Protein AF-A0A1B6G2C0-F1 (afdb_monomer_lite)

Organism: NCBI:txid1464854

Structure (mmCIF, N/CA/C/O backbone):
data_AF-A0A1B6G2C0-F1
#
_entry.id   AF-A0A1B6G2C0-F1
#
loop_
_atom_site.group_PDB
_atom_site.id
_atom_site.type_symbol
_atom_site.label_atom_id
_atom_site.label_alt_id
_atom_site.label_comp_id
_atom_site.label_asym_id
_atom_site.label_entity_id
_atom_site.label_seq_id
_atom_site.pdbx_PDB_ins_code
_atom_site.Cartn_x
_atom_site.Cartn_y
_atom_site.Cartn_z
_atom_site.occupancy
_atom_site.B_iso_or_equiv
_atom_site.auth_seq_id
_atom_site.auth_comp_id
_atom_site.auth_asym_id
_atom_site.auth_atom_id
_atom_site.pdbx_PDB_model_num
ATOM 1 N N . ASN A 1 1 ? 9.696 20.194 1.210 1.00 43.97 1 ASN A N 1
ATOM 2 C CA . ASN A 1 1 ? 10.063 19.657 -0.119 1.00 43.97 1 ASN A CA 1
ATOM 3 C C . ASN A 1 1 ? 10.570 18.236 0.060 1.00 43.97 1 ASN A C 1
ATOM 5 O O . ASN A 1 1 ? 11.477 18.061 0.858 1.00 43.97 1 ASN A O 1
ATOM 9 N N . GLY A 1 2 ? 9.948 17.254 -0.604 1.00 51.97 2 GLY A N 1
ATOM 10 C CA . GLY A 1 2 ? 10.302 15.831 -0.490 1.00 51.97 2 GLY A CA 1
ATOM 11 C C . GLY A 1 2 ? 11.583 15.469 -1.254 1.00 51.97 2 GLY A C 1
ATOM 12 O O . GLY A 1 2 ? 11.934 16.128 -2.231 1.00 51.97 2 GLY A O 1
ATOM 13 N N . VAL A 1 3 ? 12.278 14.424 -0.794 1.00 55.28 3 VAL A N 1
ATOM 14 C CA . VAL A 1 3 ? 13.696 14.138 -1.115 1.00 55.28 3 VAL A CA 1
ATOM 15 C C . VAL A 1 3 ? 13.906 13.406 -2.456 1.00 55.28 3 VAL A C 1
ATOM 17 O O . VAL A 1 3 ? 15.000 13.434 -3.008 1.00 55.28 3 VAL A O 1
ATOM 20 N N . ALA A 1 4 ? 12.862 12.827 -3.059 1.00 59.84 4 ALA A N 1
ATOM 21 C CA . ALA A 1 4 ? 12.960 12.220 -4.391 1.00 59.84 4 ALA A CA 1
ATOM 22 C C . ALA A 1 4 ? 11.691 12.425 -5.210 1.00 59.84 4 ALA A C 1
ATOM 24 O O . ALA A 1 4 ? 10.680 11.752 -4.992 1.00 59.84 4 ALA A O 1
ATOM 25 N N . SER A 1 5 ? 11.767 13.341 -6.175 1.00 65.19 5 SER A N 1
ATOM 26 C CA . SER A 1 5 ? 10.724 13.548 -7.176 1.00 65.19 5 SER A CA 1
ATOM 27 C C . SER A 1 5 ? 11.267 13.306 -8.585 1.00 65.19 5 SER A C 1
ATOM 29 O O . SER A 1 5 ? 12.390 13.695 -8.896 1.00 65.19 5 SER A O 1
ATOM 31 N N . GLY A 1 6 ? 10.485 12.633 -9.435 1.00 70.81 6 GLY A N 1
ATOM 32 C CA . GLY A 1 6 ? 10.746 12.567 -10.881 1.00 70.81 6 GLY A CA 1
ATOM 33 C C . GLY A 1 6 ? 11.874 11.635 -11.348 1.00 70.81 6 GLY A C 1
ATOM 34 O O . GLY A 1 6 ? 12.367 11.801 -12.463 1.00 70.81 6 GLY A O 1
ATOM 35 N N . ILE A 1 7 ? 12.280 10.644 -10.549 1.00 81.31 7 ILE A N 1
ATOM 36 C CA . ILE A 1 7 ? 13.307 9.667 -10.952 1.00 81.31 7 ILE A CA 1
ATOM 37 C C . ILE A 1 7 ? 12.797 8.822 -12.127 1.00 81.31 7 ILE A C 1
ATOM 39 O O . ILE A 1 7 ? 11.744 8.193 -12.025 1.00 81.31 7 ILE A O 1
ATOM 43 N N . LYS A 1 8 ? 13.570 8.750 -13.218 1.00 87.56 8 LYS A N 1
ATOM 44 C CA . LYS A 1 8 ? 13.331 7.829 -14.336 1.00 87.56 8 LYS A CA 1
ATOM 45 C C . LYS A 1 8 ? 14.586 7.016 -14.637 1.00 87.56 8 LYS A C 1
ATOM 47 O O . LYS A 1 8 ? 15.589 7.596 -15.034 1.00 87.56 8 LYS A O 1
ATOM 52 N N . LEU A 1 9 ? 14.517 5.692 -14.507 1.00 85.25 9 LEU A N 1
ATOM 53 C CA . LEU A 1 9 ? 15.620 4.788 -14.861 1.00 85.25 9 LEU A CA 1
ATOM 54 C C . LEU A 1 9 ? 15.125 3.662 -15.772 1.00 85.25 9 LEU A C 1
ATOM 56 O O . LEU A 1 9 ? 13.975 3.226 -15.670 1.00 85.25 9 LEU A O 1
ATOM 60 N N . VAL A 1 10 ? 16.004 3.208 -16.664 1.00 88.38 10 VAL A N 1
ATOM 61 C CA . VAL A 1 10 ? 15.758 2.089 -17.577 1.00 88.38 10 VAL A CA 1
ATOM 62 C C . VAL A 1 10 ? 16.962 1.159 -17.538 1.00 88.38 10 VAL A C 1
ATOM 64 O O . VAL A 1 10 ? 18.088 1.631 -17.675 1.00 88.38 10 VAL A O 1
ATOM 67 N N . GLY A 1 11 ? 16.720 -0.133 -17.352 1.00 87.44 11 GLY A N 1
ATOM 68 C CA . GLY A 1 11 ? 17.753 -1.163 -17.327 1.00 87.44 11 GLY A CA 1
ATOM 69 C C . GLY A 1 11 ? 17.428 -2.289 -16.353 1.00 87.44 11 GLY A C 1
ATOM 70 O O . GLY A 1 11 ? 16.598 -2.139 -15.454 1.00 87.44 11 GLY A O 1
ATOM 71 N N . ASP A 1 12 ? 18.115 -3.410 -16.533 1.00 91.25 12 ASP A N 1
ATOM 72 C CA . ASP A 1 12 ? 17.886 -4.623 -15.756 1.00 91.25 12 ASP A CA 1
ATOM 73 C C . ASP A 1 12 ? 18.770 -4.667 -14.504 1.00 91.25 12 ASP A C 1
ATOM 75 O O . ASP A 1 12 ? 19.851 -4.079 -14.445 1.00 91.25 12 ASP A O 1
ATOM 79 N N . GLY A 1 13 ? 18.300 -5.361 -13.469 1.00 88.44 13 GLY A N 1
ATOM 80 C CA . GLY A 1 13 ? 19.029 -5.565 -12.217 1.00 88.44 13 GLY A CA 1
ATOM 81 C C . GLY A 1 13 ? 19.246 -4.294 -11.389 1.00 88.44 13 GLY A C 1
ATOM 82 O O . GLY A 1 13 ? 20.035 -4.306 -10.440 1.00 88.44 13 GLY A O 1
ATOM 83 N N . ILE A 1 14 ? 18.559 -3.199 -11.726 1.00 88.25 14 ILE A N 1
ATOM 84 C CA . ILE A 1 14 ? 18.683 -1.913 -11.038 1.00 88.25 14 ILE A CA 1
ATOM 85 C C . ILE A 1 14 ? 18.257 -2.056 -9.570 1.00 88.25 14 ILE A C 1
ATOM 87 O O . ILE A 1 14 ? 17.229 -2.654 -9.245 1.00 88.25 14 ILE A O 1
ATOM 91 N N . LYS A 1 15 ? 19.043 -1.471 -8.663 1.00 90.19 15 LYS A N 1
ATOM 92 C CA . LYS A 1 15 ? 18.723 -1.380 -7.235 1.00 90.19 15 LYS A CA 1
ATOM 93 C C . LYS A 1 15 ? 18.783 0.073 -6.797 1.00 90.19 15 LYS A C 1
ATOM 95 O O . LYS A 1 15 ? 19.804 0.723 -6.989 1.00 90.19 15 LYS A O 1
ATOM 100 N N . VAL A 1 16 ? 17.702 0.562 -6.202 1.00 85.12 16 VAL A N 1
ATOM 101 C CA . VAL A 1 16 ? 17.595 1.937 -5.704 1.00 85.12 16 VAL A CA 1
ATOM 102 C C . VAL A 1 16 ? 17.057 1.908 -4.279 1.00 85.12 16 VAL A C 1
ATOM 104 O O . VAL A 1 16 ? 16.088 1.204 -3.998 1.00 85.12 16 VAL A O 1
ATOM 107 N N . GLY A 1 17 ? 17.694 2.666 -3.393 1.00 86.69 17 GLY A N 1
ATOM 108 C CA . GLY A 1 17 ? 17.192 3.004 -2.064 1.00 86.69 17 GLY A CA 1
ATOM 109 C C . GLY A 1 17 ? 17.034 4.516 -1.977 1.00 86.69 17 GLY A C 1
ATOM 110 O O . GLY A 1 17 ? 17.882 5.237 -2.509 1.00 86.69 17 GLY A O 1
ATOM 111 N N . VAL A 1 18 ? 15.950 4.995 -1.375 1.00 83.44 18 VAL A N 1
ATOM 112 C CA . VAL A 1 18 ? 15.751 6.423 -1.130 1.00 83.44 18 VAL A CA 1
ATOM 113 C C . VAL A 1 18 ? 15.199 6.624 0.266 1.00 83.44 18 VAL A C 1
ATOM 115 O O . VAL A 1 18 ? 14.084 6.189 0.553 1.00 83.44 18 VAL A O 1
ATOM 118 N N . ASP A 1 19 ? 15.941 7.395 1.052 1.00 84.62 19 ASP A N 1
ATOM 119 C CA . ASP A 1 19 ? 15.589 7.703 2.430 1.00 84.62 19 ASP A CA 1
ATOM 120 C C . ASP A 1 19 ? 15.410 9.215 2.610 1.00 84.62 19 ASP A C 1
ATOM 122 O O . ASP A 1 19 ? 15.936 10.024 1.834 1.00 84.62 19 ASP A O 1
ATOM 126 N N . GLY A 1 20 ? 14.631 9.631 3.608 1.00 78.94 20 GLY A N 1
ATOM 127 C CA . GLY A 1 20 ? 14.304 11.046 3.759 1.00 78.94 20 GLY A CA 1
ATOM 128 C C . GLY A 1 20 ? 13.320 11.386 4.872 1.00 78.94 20 GLY A C 1
ATOM 129 O O . GLY A 1 20 ? 12.442 10.618 5.254 1.00 78.94 20 GLY A O 1
ATOM 130 N N . ALA A 1 21 ? 13.444 12.608 5.375 1.00 82.81 21 ALA A N 1
ATOM 131 C CA . ALA A 1 21 ? 12.569 13.138 6.407 1.00 82.81 21 ALA A CA 1
ATOM 132 C C . ALA A 1 21 ? 12.080 14.534 6.020 1.00 82.81 21 ALA A C 1
ATOM 134 O O . ALA A 1 21 ? 12.834 15.335 5.466 1.00 82.81 21 ALA A O 1
ATOM 135 N N . THR A 1 22 ? 10.814 14.833 6.300 1.00 82.44 22 THR A N 1
ATOM 136 C CA . THR A 1 22 ? 10.227 16.160 6.081 1.00 82.44 22 THR A CA 1
ATOM 137 C C . THR A 1 22 ? 9.519 16.622 7.344 1.00 82.44 22 THR A C 1
ATOM 139 O O . THR A 1 22 ? 8.542 16.007 7.751 1.00 82.44 22 THR A O 1
ATOM 142 N N . ASN A 1 23 ? 9.971 17.739 7.917 1.00 83.81 23 ASN A N 1
ATOM 143 C CA . ASN A 1 23 ? 9.383 18.338 9.116 1.00 83.81 23 ASN A CA 1
ATOM 144 C C . ASN A 1 23 ? 8.944 19.773 8.812 1.00 83.81 23 ASN A C 1
ATOM 146 O O . ASN A 1 23 ? 9.770 20.596 8.413 1.00 83.81 23 ASN A O 1
ATOM 150 N N . LEU A 1 24 ? 7.659 20.077 8.992 1.00 79.69 24 LEU A N 1
ATOM 151 C CA . LEU A 1 24 ? 7.102 21.420 8.814 1.00 79.69 24 LEU A CA 1
ATOM 152 C C . LEU A 1 24 ? 6.352 21.877 10.071 1.00 79.69 24 LEU A C 1
ATOM 154 O O . LEU A 1 24 ? 5.721 21.087 10.764 1.00 79.69 24 LEU A O 1
ATOM 158 N N . GLY A 1 25 ? 6.368 23.183 10.340 1.00 79.25 25 GLY A N 1
ATOM 159 C CA . GLY A 1 25 ? 5.508 23.768 11.372 1.00 79.25 25 GLY A CA 1
ATOM 160 C C . GLY A 1 25 ? 4.038 23.766 10.948 1.00 79.25 25 GLY A C 1
ATOM 161 O O . GLY A 1 25 ? 3.174 23.321 11.691 1.00 79.25 25 GLY A O 1
ATOM 162 N N . SER A 1 26 ? 3.745 24.212 9.727 1.00 83.62 26 SER A N 1
ATOM 163 C CA . SER A 1 26 ? 2.395 24.187 9.161 1.00 83.62 26 SER A CA 1
ATOM 164 C C . SER A 1 26 ? 2.427 24.076 7.637 1.00 83.62 26 SER A C 1
ATOM 166 O O . SER A 1 26 ? 3.451 24.366 7.012 1.00 83.62 26 SER A O 1
ATOM 168 N N . GLY A 1 27 ? 1.310 23.667 7.038 1.00 85.88 27 GLY A N 1
ATOM 169 C CA . GLY A 1 27 ? 1.130 23.615 5.587 1.00 85.88 27 GLY A CA 1
ATOM 170 C C . GLY A 1 27 ? 1.119 22.191 5.040 1.00 85.88 27 GLY A C 1
ATOM 171 O O . GLY A 1 27 ? 0.525 21.299 5.640 1.00 85.88 27 GLY A O 1
ATOM 172 N N . VAL A 1 28 ? 1.721 21.990 3.865 1.00 84.50 28 VAL A N 1
ATOM 173 C CA . VAL A 1 28 ? 1.742 20.688 3.184 1.00 84.50 28 VAL A CA 1
ATOM 174 C C . VAL A 1 28 ? 3.140 20.086 3.256 1.00 84.50 28 VAL A C 1
ATOM 176 O O . VAL A 1 28 ? 4.069 20.571 2.605 1.00 84.50 28 VAL A O 1
ATOM 179 N N . ALA A 1 29 ? 3.284 19.007 4.017 1.00 81.25 29 ALA A N 1
ATOM 180 C CA . ALA A 1 29 ? 4.487 18.194 4.044 1.00 81.25 29 ALA A CA 1
ATOM 181 C C . ALA A 1 29 ? 4.300 16.960 3.164 1.00 81.25 29 ALA A C 1
ATOM 183 O O . ALA A 1 29 ? 3.349 16.201 3.325 1.00 81.25 29 ALA A O 1
ATOM 184 N N . ASN A 1 30 ? 5.218 16.769 2.222 1.00 78.31 30 ASN A N 1
ATOM 185 C CA . ASN A 1 30 ? 5.244 15.602 1.351 1.00 78.31 30 ASN A CA 1
ATOM 186 C C . ASN A 1 30 ? 6.503 14.801 1.649 1.00 78.31 30 ASN A C 1
ATOM 188 O O . ASN A 1 30 ? 7.601 15.357 1.578 1.00 78.31 30 ASN A O 1
ATOM 192 N N . GLY A 1 31 ? 6.321 13.517 1.931 1.00 72.88 31 GLY A N 1
ATOM 193 C CA . GLY A 1 31 ? 7.376 12.538 2.080 1.00 72.88 31 GLY A CA 1
ATOM 194 C C . GLY A 1 31 ? 8.032 12.187 0.745 1.00 72.88 31 GLY A C 1
ATOM 195 O O . GLY A 1 31 ? 8.114 12.985 -0.194 1.00 72.88 31 GLY A O 1
ATOM 196 N N . ILE A 1 32 ? 8.567 10.977 0.669 1.00 74.94 32 ILE A N 1
ATOM 197 C CA . ILE A 1 32 ? 9.477 10.566 -0.402 1.00 74.94 32 ILE A CA 1
ATOM 198 C C . ILE A 1 32 ? 8.730 9.861 -1.525 1.00 74.94 32 ILE A C 1
ATOM 200 O O . ILE A 1 32 ? 7.681 9.251 -1.328 1.00 74.94 32 ILE A O 1
ATOM 204 N N . GLY A 1 33 ? 9.340 9.869 -2.708 1.00 67.31 33 GLY A N 1
ATOM 205 C CA . GLY A 1 33 ? 9.055 8.872 -3.731 1.00 67.31 33 GLY A CA 1
ATOM 206 C C . GLY A 1 33 ? 7.962 9.286 -4.695 1.00 67.31 33 GLY A C 1
ATOM 207 O O . GLY A 1 33 ? 7.318 8.422 -5.281 1.00 67.31 33 GLY A O 1
ATOM 208 N N . SER A 1 34 ? 7.772 10.596 -4.871 1.00 72.31 34 SER A N 1
ATOM 209 C CA . SER A 1 34 ? 6.796 11.131 -5.812 1.00 72.31 34 SER A CA 1
ATOM 210 C C . SER A 1 34 ? 7.250 10.931 -7.261 1.00 72.31 34 SER A C 1
ATOM 212 O O . SER A 1 34 ? 8.303 11.418 -7.680 1.00 72.31 34 SER A O 1
ATOM 214 N N . GLY A 1 35 ? 6.452 10.230 -8.065 1.00 73.94 35 GLY A N 1
ATOM 215 C CA . GLY A 1 35 ? 6.650 10.174 -9.518 1.00 73.94 35 GLY A CA 1
ATOM 216 C C . GLY A 1 35 ? 7.861 9.360 -9.989 1.00 73.94 35 GLY A C 1
ATOM 217 O O . GLY A 1 35 ? 8.409 9.651 -11.055 1.00 73.94 35 GLY A O 1
ATOM 218 N N . ILE A 1 36 ? 8.280 8.348 -9.226 1.00 84.44 36 ILE A N 1
ATOM 219 C CA . ILE A 1 36 ? 9.351 7.421 -9.620 1.00 84.44 36 ILE A CA 1
ATOM 220 C C . ILE A 1 36 ? 8.865 6.500 -10.751 1.00 84.44 36 ILE A C 1
ATOM 222 O O . ILE A 1 36 ? 7.808 5.878 -10.648 1.00 84.44 36 ILE A O 1
ATOM 226 N N . LYS A 1 37 ? 9.647 6.374 -11.829 1.00 88.88 37 LYS A N 1
ATOM 227 C CA . LYS A 1 37 ? 9.372 5.501 -12.979 1.00 88.88 37 LYS A CA 1
ATOM 228 C C . LYS A 1 37 ? 10.581 4.636 -13.309 1.00 88.88 37 LYS A C 1
ATOM 230 O O . LYS A 1 37 ? 11.609 5.150 -13.733 1.00 88.88 37 LYS A O 1
ATOM 235 N N . LEU A 1 38 ? 10.443 3.326 -13.186 1.00 87.38 38 LEU A N 1
ATOM 236 C CA . LEU A 1 38 ? 11.532 2.386 -13.439 1.00 87.38 38 LEU A CA 1
ATOM 237 C C . LEU A 1 38 ? 11.069 1.313 -14.430 1.00 87.38 38 LEU A C 1
ATOM 239 O O . LEU A 1 38 ? 9.941 0.825 -14.328 1.00 87.38 38 LEU A O 1
ATOM 243 N N . MET A 1 39 ? 11.906 0.989 -15.416 1.00 91.31 39 MET A N 1
ATOM 244 C CA . MET A 1 39 ? 11.593 0.004 -16.458 1.00 91.31 39 MET A CA 1
ATOM 245 C C . MET A 1 39 ? 12.765 -0.959 -16.660 1.00 91.31 39 MET A C 1
ATOM 247 O O . MET A 1 39 ? 13.878 -0.499 -16.898 1.00 91.31 39 MET A O 1
ATOM 251 N N . GLY A 1 40 ? 12.507 -2.261 -16.592 1.00 90.25 40 GLY A N 1
ATOM 252 C CA . GLY A 1 40 ? 13.514 -3.316 -16.721 1.00 90.25 40 GLY A CA 1
ATOM 253 C C . GLY A 1 40 ? 13.255 -4.473 -15.760 1.00 90.25 40 GLY A C 1
ATOM 254 O O . GLY A 1 40 ? 12.442 -4.364 -14.836 1.00 90.25 40 GLY A O 1
ATOM 255 N N . ASP A 1 41 ? 13.948 -5.579 -15.985 1.00 93.31 41 ASP A N 1
ATOM 256 C CA . ASP A 1 41 ? 13.771 -6.816 -15.233 1.00 93.31 41 ASP A CA 1
ATOM 257 C C . ASP A 1 41 ? 14.653 -6.852 -13.977 1.00 93.31 41 ASP A C 1
ATOM 259 O O . ASP A 1 41 ? 15.693 -6.203 -13.885 1.00 93.31 41 ASP A O 1
ATOM 263 N N . GLY A 1 42 ? 14.242 -7.608 -12.958 1.00 90.25 42 GLY A N 1
ATOM 264 C CA . GLY A 1 42 ? 15.004 -7.792 -11.718 1.00 90.25 42 GLY A CA 1
ATOM 265 C C . GLY A 1 42 ? 15.178 -6.517 -10.884 1.00 90.25 42 GLY A C 1
ATOM 266 O O . GLY A 1 42 ? 16.105 -6.422 -10.076 1.00 90.25 42 GLY A O 1
ATOM 267 N N . LEU A 1 43 ? 14.312 -5.525 -11.085 1.00 91.38 43 LEU A N 1
ATOM 268 C CA . LEU A 1 43 ? 14.380 -4.240 -10.405 1.00 91.38 43 LEU A CA 1
ATOM 269 C C . LEU A 1 43 ? 14.038 -4.353 -8.910 1.00 91.38 43 LEU A C 1
ATOM 271 O O . LEU A 1 43 ? 13.018 -4.934 -8.531 1.00 91.38 43 LEU A O 1
ATOM 275 N N . LYS A 1 44 ? 14.827 -3.686 -8.060 1.00 91.50 44 LYS A N 1
ATOM 276 C CA . LYS A 1 44 ? 14.553 -3.530 -6.626 1.00 91.50 44 LYS A CA 1
ATOM 277 C C . LYS A 1 44 ? 14.531 -2.055 -6.219 1.00 91.50 44 LYS A C 1
ATOM 279 O O . LYS A 1 44 ? 15.534 -1.363 -6.363 1.00 91.50 44 LYS A O 1
ATOM 284 N N . LEU A 1 45 ? 13.422 -1.602 -5.645 1.00 88.62 45 LEU A N 1
ATOM 285 C CA . LEU A 1 45 ? 13.275 -0.262 -5.076 1.00 88.62 45 LEU A CA 1
ATOM 286 C C . LEU A 1 45 ? 12.916 -0.363 -3.586 1.00 88.62 45 LEU A C 1
ATOM 288 O O . LEU A 1 45 ? 12.025 -1.125 -3.213 1.00 88.62 45 LEU A O 1
ATOM 292 N N . GLY A 1 46 ? 13.630 0.378 -2.746 1.00 89.31 46 GLY A N 1
ATOM 293 C CA . GLY A 1 46 ? 13.300 0.608 -1.340 1.00 89.31 46 GLY A CA 1
ATOM 294 C C . GLY A 1 46 ? 13.091 2.097 -1.103 1.00 89.31 46 GLY A C 1
ATOM 295 O O . GLY A 1 46 ? 13.882 2.898 -1.601 1.00 89.31 46 GLY A O 1
ATOM 296 N N . LEU A 1 47 ? 12.027 2.460 -0.397 1.00 87.75 47 LEU A N 1
ATOM 297 C CA . LEU A 1 47 ? 11.751 3.832 0.014 1.00 87.75 47 LEU A CA 1
ATOM 298 C C . LEU A 1 47 ? 11.464 3.841 1.511 1.00 87.75 47 LEU A C 1
ATOM 300 O O . LEU A 1 47 ? 10.544 3.144 1.924 1.00 87.75 47 LEU A O 1
ATOM 304 N N . ASP A 1 48 ? 12.193 4.637 2.281 1.00 87.81 48 ASP A N 1
ATOM 305 C CA . ASP A 1 48 ? 11.942 4.818 3.714 1.00 87.81 48 ASP A CA 1
ATOM 306 C C . ASP A 1 48 ? 11.815 6.302 4.039 1.00 87.81 48 ASP A C 1
ATOM 308 O O . ASP A 1 48 ? 12.719 7.088 3.757 1.00 87.81 48 ASP A O 1
ATOM 312 N N . GLY A 1 49 ? 10.693 6.723 4.620 1.00 84.62 49 GLY A N 1
ATOM 313 C CA . GLY A 1 49 ? 10.518 8.132 4.926 1.00 84.62 49 GLY A CA 1
ATOM 314 C C . GLY A 1 49 ? 9.619 8.486 6.090 1.00 84.62 49 GLY A C 1
ATOM 315 O O . GLY A 1 49 ? 8.576 7.890 6.339 1.00 84.62 49 GLY A O 1
ATOM 316 N N . THR A 1 50 ? 9.996 9.574 6.757 1.00 85.06 50 THR A N 1
ATOM 317 C CA . THR A 1 50 ? 9.232 10.153 7.863 1.00 85.06 50 THR A CA 1
ATOM 318 C C . THR A 1 50 ? 8.722 11.544 7.504 1.00 85.06 50 THR A C 1
ATOM 320 O O . THR A 1 50 ? 9.469 12.391 7.015 1.00 85.06 50 THR A O 1
ATOM 323 N N . THR A 1 51 ? 7.446 11.809 7.769 1.00 85.06 51 THR A N 1
ATOM 324 C CA . THR A 1 51 ? 6.826 13.121 7.563 1.00 85.06 51 THR A CA 1
ATOM 325 C C . THR A 1 51 ? 6.186 13.600 8.855 1.00 85.06 51 THR A C 1
ATOM 327 O O . THR A 1 51 ? 5.367 12.897 9.442 1.00 85.06 51 THR A O 1
ATOM 330 N N . GLN A 1 52 ? 6.543 14.800 9.306 1.00 85.12 52 GLN A N 1
ATOM 331 C CA . GLN A 1 52 ? 5.979 15.411 10.504 1.00 85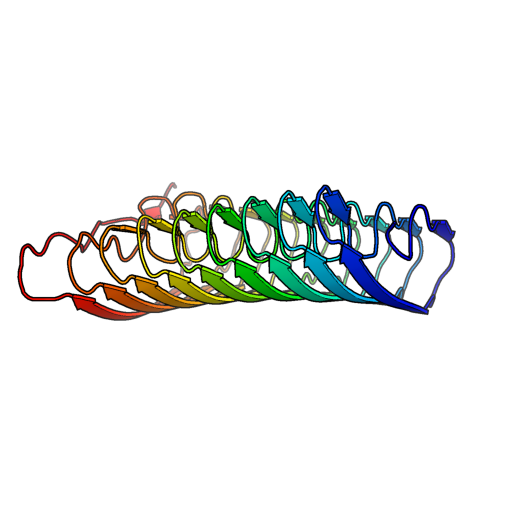.12 52 GLN A CA 1
ATOM 332 C C . GLN A 1 52 ? 5.461 16.813 10.210 1.00 85.12 52 GLN A C 1
ATOM 334 O O . GLN A 1 52 ? 6.101 17.604 9.510 1.00 85.12 52 GLN A O 1
ATOM 339 N N . THR A 1 53 ? 4.287 17.143 10.739 1.00 84.12 53 THR A N 1
ATOM 340 C CA . THR A 1 53 ? 3.722 18.492 10.643 1.00 84.12 53 THR A CA 1
ATOM 341 C C . THR A 1 53 ? 2.890 18.830 11.873 1.00 84.12 53 THR A C 1
ATOM 343 O O . THR A 1 53 ? 2.205 17.963 12.407 1.00 84.12 53 THR A O 1
ATOM 346 N N . ALA A 1 54 ? 2.924 20.079 12.353 1.00 84.38 54 ALA A N 1
ATOM 347 C CA . ALA A 1 54 ? 2.057 20.462 13.471 1.00 84.38 54 ALA A CA 1
ATOM 348 C C . ALA A 1 54 ? 0.609 20.689 13.009 1.00 84.38 54 ALA A C 1
ATOM 350 O O . ALA A 1 54 ? -0.317 20.212 13.661 1.00 84.38 54 ALA A O 1
ATOM 351 N N . SER A 1 55 ? 0.400 21.351 11.865 1.00 86.31 55 SER A N 1
ATOM 352 C CA . SER A 1 55 ? -0.934 21.537 11.279 1.00 86.31 55 SER A CA 1
ATOM 353 C C . SER A 1 55 ? -0.952 21.548 9.746 1.00 86.31 55 SER A C 1
ATOM 355 O O . SER A 1 55 ? -0.053 22.089 9.101 1.00 86.31 55 SER A O 1
ATOM 357 N N . GLY A 1 56 ? -2.000 20.983 9.143 1.00 88.12 56 GLY A N 1
ATOM 358 C CA . GLY A 1 56 ? -2.219 21.012 7.694 1.00 88.12 56 GLY A CA 1
ATOM 359 C C . GLY A 1 56 ? -2.353 19.624 7.075 1.00 88.12 56 GLY A C 1
ATOM 360 O O . GLY A 1 56 ? -3.218 18.849 7.479 1.00 88.12 56 GLY A O 1
ATOM 361 N N . ILE A 1 57 ? -1.549 19.333 6.051 1.00 84.50 57 ILE A N 1
ATOM 362 C CA . ILE A 1 57 ? -1.584 18.060 5.321 1.00 84.50 57 ILE A CA 1
ATOM 363 C C . ILE A 1 57 ? -0.200 17.425 5.369 1.00 84.50 57 ILE A C 1
ATOM 365 O O . ILE A 1 57 ? 0.770 18.016 4.900 1.00 84.50 57 ILE A O 1
ATOM 369 N N . ALA A 1 58 ? -0.117 16.205 5.887 1.00 84.00 58 ALA A N 1
ATOM 370 C CA . ALA A 1 58 ? 1.097 15.404 5.873 1.00 84.00 58 ALA A CA 1
ATOM 371 C C . ALA A 1 58 ? 0.872 14.179 4.985 1.00 84.00 58 ALA A C 1
ATOM 373 O O . ALA A 1 58 ? -0.020 13.382 5.246 1.00 84.00 58 ALA A O 1
ATOM 374 N N . ASN A 1 59 ? 1.662 14.040 3.926 1.00 81.50 59 ASN A N 1
ATOM 375 C CA . ASN A 1 59 ? 1.663 12.874 3.051 1.00 81.50 59 ASN A CA 1
ATOM 376 C C . ASN A 1 59 ? 2.947 12.087 3.290 1.00 81.50 59 ASN A C 1
ATOM 378 O O . ASN A 1 59 ? 4.025 12.660 3.169 1.00 81.50 59 ASN A O 1
ATOM 382 N N . GLY A 1 60 ? 2.835 10.799 3.589 1.00 75.25 60 GLY A N 1
ATOM 383 C CA . GLY A 1 60 ? 3.946 9.888 3.800 1.00 75.25 60 GLY A CA 1
ATOM 384 C C . GLY A 1 60 ? 4.597 9.452 2.491 1.00 75.25 60 GLY A C 1
ATOM 385 O O . GLY A 1 60 ? 4.820 10.247 1.574 1.00 75.25 60 GLY A O 1
ATOM 386 N N . VAL A 1 61 ? 4.967 8.178 2.411 1.00 80.00 61 VAL A N 1
ATOM 387 C CA . VAL A 1 61 ? 5.889 7.681 1.384 1.00 80.00 61 VAL A CA 1
ATOM 388 C C . VAL A 1 61 ? 5.159 7.048 0.201 1.00 80.00 61 VAL A C 1
ATOM 390 O O . VAL A 1 61 ? 4.143 6.367 0.340 1.00 80.00 61 VAL A O 1
ATOM 393 N N . GLY A 1 62 ? 5.729 7.233 -0.989 1.00 67.94 62 GLY A N 1
ATOM 394 C CA . GLY A 1 62 ? 5.487 6.384 -2.148 1.00 67.94 62 GLY A CA 1
ATOM 395 C C . GLY A 1 62 ? 4.303 6.787 -3.017 1.00 67.94 62 GLY A C 1
ATOM 396 O O . GLY A 1 62 ? 3.549 5.927 -3.470 1.00 67.94 62 GLY A O 1
ATOM 397 N N . SER A 1 63 ? 4.150 8.088 -3.274 1.00 72.44 63 SER A N 1
ATOM 398 C CA . SER A 1 63 ? 3.118 8.580 -4.188 1.00 72.44 63 SER A CA 1
ATOM 399 C C . SER A 1 63 ? 3.497 8.411 -5.669 1.00 72.44 63 SER A C 1
ATOM 401 O O . SER A 1 63 ? 4.557 8.844 -6.111 1.00 72.44 63 SER A O 1
ATOM 403 N N . GLY A 1 64 ? 2.624 7.829 -6.492 1.00 75.75 64 GLY A N 1
ATOM 404 C CA . GLY A 1 64 ? 2.777 7.863 -7.955 1.00 75.75 64 GLY A CA 1
ATOM 405 C C . GLY A 1 64 ? 3.978 7.081 -8.507 1.00 75.75 64 GLY A C 1
ATOM 406 O O . GLY A 1 64 ? 4.569 7.480 -9.515 1.00 75.75 64 GLY A O 1
ATOM 407 N N . ILE A 1 65 ? 4.348 5.975 -7.861 1.00 85.44 65 ILE A N 1
ATOM 408 C CA . ILE A 1 65 ? 5.430 5.089 -8.307 1.00 85.44 65 ILE A CA 1
ATOM 409 C C . ILE A 1 65 ? 4.931 4.172 -9.434 1.00 85.44 65 ILE A C 1
ATOM 411 O O . ILE A 1 65 ? 3.887 3.531 -9.308 1.00 85.44 65 ILE A O 1
ATOM 415 N N . LYS A 1 66 ? 5.696 4.042 -10.524 1.00 90.12 66 LYS A N 1
ATOM 416 C CA . LYS A 1 66 ? 5.432 3.097 -11.619 1.00 90.12 66 LYS A CA 1
ATOM 417 C C . LYS A 1 66 ? 6.652 2.222 -11.921 1.00 90.12 66 LYS A C 1
ATOM 419 O O . LYS A 1 66 ? 7.683 2.740 -12.341 1.00 90.12 66 LYS A O 1
ATOM 424 N N . LEU A 1 67 ? 6.508 0.904 -11.795 1.00 89.69 67 LEU A N 1
ATOM 425 C CA . LEU A 1 67 ? 7.535 -0.079 -12.159 1.00 89.69 67 LEU A CA 1
ATOM 426 C C . LEU A 1 67 ? 6.990 -0.996 -13.258 1.00 89.69 67 LEU A C 1
ATOM 428 O O . LEU A 1 67 ? 5.834 -1.424 -13.187 1.00 89.69 67 LEU A O 1
ATOM 432 N N . VAL A 1 68 ? 7.800 -1.281 -14.274 1.00 92.94 68 VAL A N 1
ATOM 433 C CA . VAL A 1 68 ? 7.436 -2.181 -15.379 1.00 92.94 68 VAL A CA 1
ATOM 434 C C . VAL A 1 68 ? 8.595 -3.127 -15.678 1.00 92.94 68 VAL A C 1
ATOM 436 O O . VAL A 1 68 ? 9.705 -2.655 -15.897 1.00 92.94 68 VAL A O 1
ATOM 439 N N . GLY A 1 69 ? 8.325 -4.429 -15.717 1.00 91.69 69 GLY A N 1
ATOM 440 C CA . GLY A 1 69 ? 9.309 -5.489 -15.951 1.00 91.69 69 GLY A CA 1
ATOM 441 C C . GLY A 1 69 ? 9.014 -6.716 -15.092 1.00 91.69 69 GLY A C 1
ATOM 442 O O . GLY A 1 69 ? 8.055 -6.725 -14.322 1.00 91.69 69 GLY A O 1
ATOM 443 N N . ASN A 1 70 ? 9.828 -7.753 -15.214 1.00 93.25 70 ASN A N 1
ATOM 444 C CA . ASN A 1 70 ? 9.690 -8.990 -14.451 1.00 93.25 70 ASN A CA 1
ATOM 445 C C . ASN A 1 70 ? 10.564 -8.977 -13.193 1.00 93.25 70 ASN A C 1
ATOM 447 O O . ASN A 1 70 ? 11.558 -8.262 -13.107 1.00 93.25 70 ASN A O 1
ATOM 451 N N . GLY A 1 71 ? 10.210 -9.779 -12.189 1.00 91.75 71 GLY A N 1
ATOM 452 C CA . GLY A 1 71 ? 10.983 -9.918 -10.952 1.00 91.75 71 GLY A CA 1
ATOM 453 C C . GLY A 1 71 ? 11.083 -8.625 -10.136 1.00 91.75 71 GLY A C 1
ATOM 454 O O . GLY A 1 71 ? 12.090 -8.397 -9.466 1.00 91.75 71 GLY A O 1
ATOM 455 N N . LEU A 1 72 ? 10.064 -7.763 -10.209 1.00 91.94 72 LEU A N 1
ATOM 456 C CA . LEU A 1 72 ? 10.051 -6.464 -9.533 1.00 91.94 72 LEU A CA 1
ATOM 457 C C . LEU A 1 72 ? 9.873 -6.633 -8.022 1.00 91.94 72 LEU A C 1
ATOM 459 O O . LEU A 1 72 ? 8.933 -7.289 -7.566 1.00 91.94 72 LEU A O 1
ATOM 463 N N . LYS A 1 73 ? 10.706 -5.951 -7.233 1.00 92.75 73 LYS A N 1
ATOM 464 C CA . LYS A 1 73 ? 10.561 -5.867 -5.777 1.00 92.75 73 LYS A CA 1
ATOM 465 C C . LYS A 1 73 ? 10.499 -4.415 -5.316 1.00 92.75 73 LYS A C 1
ATOM 467 O O . LYS A 1 73 ? 11.460 -3.673 -5.493 1.00 92.75 73 LYS A O 1
ATOM 472 N N . LEU A 1 74 ? 9.406 -4.039 -4.662 1.00 90.50 74 LEU A N 1
ATOM 473 C CA . LEU A 1 74 ? 9.238 -2.735 -4.025 1.00 90.50 74 LEU A CA 1
ATOM 474 C C . LEU A 1 74 ? 8.977 -2.918 -2.524 1.00 90.50 74 LEU A C 1
ATOM 476 O O . LEU A 1 74 ? 8.111 -3.701 -2.140 1.00 90.50 74 LEU A O 1
ATOM 480 N N . GLY A 1 75 ? 9.755 -2.224 -1.698 1.00 90.19 75 GLY A N 1
ATOM 481 C CA . GLY A 1 75 ? 9.488 -2.019 -0.274 1.00 90.19 75 GLY A CA 1
ATOM 482 C C . GLY A 1 75 ? 9.266 -0.535 -0.016 1.00 90.19 75 GLY A C 1
ATOM 483 O O . GLY A 1 75 ? 10.036 0.279 -0.533 1.00 90.19 75 GLY A O 1
ATOM 484 N N . VAL A 1 76 ? 8.208 -0.191 0.710 1.00 88.19 76 VAL A N 1
ATOM 485 C CA . VAL A 1 76 ? 7.944 1.185 1.126 1.00 88.19 76 VAL A CA 1
ATOM 486 C C . VAL A 1 76 ? 7.603 1.204 2.600 1.00 88.19 76 VAL A C 1
ATOM 488 O O . VAL A 1 76 ? 6.545 0.708 2.983 1.00 88.19 76 VAL A O 1
ATOM 491 N N . ASP A 1 77 ? 8.469 1.849 3.363 1.00 88.94 77 ASP A N 1
ATOM 492 C CA . ASP A 1 77 ? 8.343 1.989 4.801 1.00 88.94 77 ASP A CA 1
ATOM 493 C C . ASP A 1 77 ? 8.179 3.475 5.134 1.00 88.94 77 ASP A C 1
ATOM 495 O O . ASP A 1 77 ? 8.679 4.356 4.420 1.00 88.94 77 ASP A O 1
ATOM 499 N N . GLY A 1 78 ? 7.414 3.798 6.173 1.00 85.81 78 GLY A N 1
ATOM 500 C CA . GLY A 1 78 ? 7.244 5.201 6.518 1.00 85.81 78 GLY A CA 1
ATOM 501 C C . GLY A 1 78 ? 6.341 5.542 7.690 1.00 85.81 78 GLY A C 1
ATOM 502 O O . GLY A 1 78 ? 5.403 4.839 8.055 1.00 85.81 78 GLY A O 1
ATOM 503 N N . ALA A 1 79 ? 6.613 6.713 8.254 1.00 86.81 79 ALA A N 1
ATOM 504 C CA . ALA A 1 79 ? 5.903 7.247 9.405 1.00 86.81 79 ALA A CA 1
ATOM 505 C C . ALA A 1 79 ? 5.352 8.641 9.100 1.00 86.81 79 ALA A C 1
ATOM 507 O O . ALA A 1 79 ? 6.059 9.502 8.577 1.00 86.81 79 ALA A O 1
ATOM 508 N N . THR A 1 80 ? 4.088 8.883 9.442 1.00 86.25 80 THR A N 1
ATOM 509 C CA . THR A 1 80 ? 3.448 10.194 9.286 1.00 86.25 80 THR A CA 1
ATOM 510 C C . THR A 1 80 ? 2.853 10.649 10.608 1.00 86.25 80 THR A C 1
ATOM 512 O O . THR A 1 80 ? 1.926 10.020 11.108 1.00 86.25 80 THR A O 1
ATOM 515 N N . ASN A 1 81 ? 3.356 11.758 11.153 1.00 86.62 81 ASN A N 1
ATOM 516 C CA . ASN A 1 81 ? 2.884 12.335 12.411 1.00 86.62 81 ASN A CA 1
ATOM 517 C C . ASN A 1 81 ? 2.310 13.735 12.174 1.00 86.62 81 ASN A C 1
ATOM 519 O O . ASN A 1 81 ? 2.999 14.618 11.658 1.00 86.62 81 ASN A O 1
ATOM 523 N N . LEU A 1 82 ? 1.060 13.952 12.577 1.00 84.94 82 LEU A N 1
ATOM 524 C CA . LEU A 1 82 ? 0.368 15.228 12.414 1.00 84.94 82 LEU A CA 1
ATOM 525 C C . LEU A 1 82 ? -0.295 15.686 13.716 1.00 84.94 82 LEU A C 1
ATOM 527 O O . LEU A 1 82 ? -1.013 14.928 14.361 1.00 84.94 82 LEU A O 1
ATOM 531 N N . GLY A 1 83 ? -0.115 16.949 14.095 1.00 84.62 83 GLY A N 1
ATOM 532 C CA . GLY A 1 83 ? -0.882 17.527 15.203 1.00 84.62 83 GLY A CA 1
ATOM 533 C C . GLY A 1 83 ? -2.364 17.664 14.837 1.00 84.62 83 GLY A C 1
ATOM 534 O O . GLY A 1 83 ? -3.228 17.029 15.443 1.00 84.62 83 GLY A O 1
ATOM 535 N N . SER A 1 84 ? -2.672 18.454 13.808 1.00 85.88 84 SER A N 1
ATOM 536 C CA . SER A 1 84 ? -4.044 18.647 13.327 1.00 85.88 84 SER A CA 1
ATOM 537 C C . SER A 1 84 ? -4.163 18.696 11.802 1.00 85.88 84 SER A C 1
ATOM 539 O O . SER A 1 84 ? -3.340 19.302 11.116 1.00 85.88 84 SER A O 1
ATOM 541 N N . GLY A 1 85 ? -5.218 18.084 11.259 1.00 88.44 85 GLY A N 1
ATOM 542 C CA . GLY A 1 85 ? -5.552 18.151 9.833 1.00 88.44 85 GLY A CA 1
ATOM 543 C C . GLY A 1 85 ? -5.668 16.779 9.172 1.00 88.44 85 GLY A C 1
ATOM 544 O O . GLY A 1 85 ? -6.386 15.919 9.677 1.00 88.44 85 GLY A O 1
ATOM 545 N N . VAL A 1 86 ? -5.019 16.589 8.020 1.00 85.81 86 VAL A N 1
ATOM 546 C CA . VAL A 1 86 ? -5.074 15.335 7.251 1.00 85.81 86 VAL A CA 1
ATOM 547 C C . VAL A 1 86 ? -3.698 14.683 7.173 1.00 85.81 86 VAL A C 1
ATOM 549 O O . VAL A 1 86 ? -2.787 15.224 6.546 1.00 85.81 86 VAL A O 1
ATOM 552 N N . ALA A 1 87 ? -3.556 13.503 7.768 1.00 85.06 87 ALA A N 1
ATOM 553 C CA . ALA A 1 87 ? -2.384 12.656 7.612 1.00 85.06 87 ALA A CA 1
ATOM 554 C C . ALA A 1 87 ? -2.701 11.510 6.652 1.00 85.06 87 ALA A C 1
ATOM 556 O O . ALA A 1 87 ? -3.641 10.750 6.864 1.00 85.06 87 ALA A O 1
ATOM 557 N N . ASN A 1 88 ? -1.909 11.384 5.598 1.00 82.12 88 ASN A N 1
ATOM 558 C CA . ASN A 1 88 ? -1.919 10.257 4.683 1.00 82.12 88 ASN A CA 1
ATOM 559 C C . ASN A 1 88 ? -0.614 9.498 4.874 1.00 82.12 88 ASN A C 1
ATOM 561 O O . ASN A 1 88 ? 0.443 10.088 4.692 1.00 82.12 88 ASN A O 1
ATOM 565 N N . GLY A 1 89 ? -0.688 8.218 5.214 1.00 76.12 89 GLY A N 1
ATOM 566 C CA . GLY A 1 89 ? 0.456 7.337 5.365 1.00 76.12 89 GLY A CA 1
ATOM 567 C C . GLY A 1 89 ? 1.069 6.973 4.016 1.00 76.12 89 GLY A C 1
ATOM 568 O O . GLY A 1 89 ? 1.547 7.825 3.266 1.00 76.12 89 GLY A O 1
ATOM 569 N N . ILE A 1 90 ? 1.091 5.682 3.701 1.00 79.50 90 ILE A N 1
ATOM 570 C CA . ILE A 1 90 ? 1.912 5.147 2.611 1.00 79.50 90 ILE A CA 1
ATOM 571 C C . ILE A 1 90 ? 1.087 4.720 1.405 1.00 79.50 90 ILE A C 1
ATOM 573 O O . ILE A 1 90 ? -0.004 4.164 1.522 1.00 79.50 90 ILE A O 1
ATOM 577 N N . GLY A 1 91 ? 1.690 4.880 0.227 1.00 66.75 91 GLY A N 1
ATOM 578 C CA . GLY A 1 91 ? 1.408 4.022 -0.917 1.00 66.75 91 GLY A CA 1
ATOM 579 C C . GLY A 1 91 ? 0.314 4.512 -1.850 1.00 66.75 91 GLY A C 1
ATOM 580 O O . GLY A 1 91 ? -0.317 3.689 -2.511 1.00 66.75 91 GLY A O 1
ATOM 581 N N . SER A 1 92 ? 0.104 5.829 -1.937 1.00 70.12 92 SER A N 1
ATOM 582 C CA . SER A 1 92 ? -0.863 6.393 -2.883 1.00 70.12 92 SER A CA 1
ATOM 583 C C . SER A 1 92 ? -0.433 6.191 -4.345 1.00 70.12 92 SER A C 1
ATOM 585 O O . SER A 1 92 ? 0.595 6.688 -4.796 1.00 70.12 92 SER A O 1
ATOM 587 N N . GLY A 1 93 ? -1.235 5.487 -5.146 1.00 75.25 93 GLY A N 1
ATOM 588 C CA . GLY A 1 93 ? -1.039 5.443 -6.604 1.00 75.25 93 GLY A CA 1
ATOM 589 C C . GLY A 1 93 ? 0.191 4.658 -7.082 1.00 75.25 93 GLY A C 1
ATOM 590 O O . GLY A 1 93 ? 0.798 5.016 -8.094 1.00 75.25 93 GLY A O 1
ATOM 591 N N . ILE A 1 94 ? 0.559 3.586 -6.378 1.00 86.44 94 ILE A N 1
ATOM 592 C CA . ILE A 1 94 ? 1.619 2.656 -6.792 1.00 86.44 94 ILE A CA 1
ATOM 593 C C . ILE A 1 94 ? 1.113 1.726 -7.907 1.00 86.44 94 ILE A C 1
ATOM 595 O O . ILE A 1 94 ? 0.076 1.075 -7.767 1.00 86.44 94 ILE A O 1
ATOM 599 N N . LYS A 1 95 ? 1.867 1.601 -9.006 1.00 90.19 95 LYS A N 1
ATOM 600 C CA . LYS A 1 95 ? 1.557 0.703 -10.129 1.00 90.19 95 LYS A CA 1
ATOM 601 C C . LYS A 1 95 ? 2.748 -0.172 -10.518 1.00 90.19 95 LYS A C 1
ATOM 603 O O . LYS A 1 95 ? 3.750 0.341 -11.011 1.00 90.19 95 LYS A O 1
ATOM 608 N N . LEU A 1 96 ? 2.610 -1.488 -10.384 1.00 90.12 96 LEU A N 1
ATOM 609 C CA . 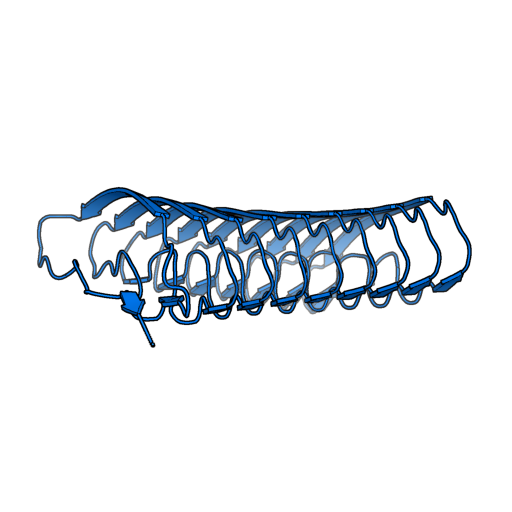LEU A 1 96 ? 3.603 -2.466 -10.843 1.00 90.12 96 LEU A CA 1
ATOM 610 C C . LEU A 1 96 ? 3.000 -3.321 -11.964 1.00 90.12 96 LEU A C 1
ATOM 612 O O . LEU A 1 96 ? 1.826 -3.695 -11.902 1.00 90.12 96 LEU A O 1
ATOM 616 N N . MET A 1 97 ? 3.792 -3.618 -12.992 1.00 93.31 97 MET A N 1
ATOM 617 C CA . MET A 1 97 ? 3.359 -4.430 -14.130 1.00 93.31 97 MET A CA 1
ATOM 618 C C . MET A 1 97 ? 4.457 -5.382 -14.602 1.00 93.31 97 MET A C 1
ATOM 620 O O . MET A 1 97 ? 5.549 -4.920 -14.919 1.00 93.31 97 MET A O 1
ATOM 624 N N . GLY A 1 98 ? 4.120 -6.666 -14.700 1.00 91.56 98 GLY A N 1
ATOM 625 C CA . GLY A 1 98 ? 4.986 -7.766 -15.126 1.00 91.56 98 GLY A CA 1
ATOM 626 C C . GLY A 1 98 ? 4.856 -8.962 -14.184 1.00 91.56 98 GLY A C 1
ATOM 627 O O . GLY A 1 98 ? 3.998 -8.960 -13.299 1.00 91.56 98 GLY A O 1
ATOM 628 N N . ASP A 1 99 ? 5.697 -9.976 -14.362 1.00 93.06 99 ASP A N 1
ATOM 629 C CA . ASP A 1 99 ? 5.604 -11.223 -13.598 1.00 93.06 99 ASP A CA 1
ATOM 630 C C . ASP A 1 99 ? 6.554 -11.250 -12.392 1.00 93.06 99 ASP A C 1
ATOM 632 O O . ASP A 1 99 ? 7.572 -10.561 -12.350 1.00 93.06 99 ASP A O 1
ATOM 636 N N . GLY A 1 100 ? 6.230 -12.051 -11.375 1.00 91.12 100 GLY A N 1
ATOM 637 C CA . GLY A 1 100 ? 7.051 -12.215 -10.172 1.00 91.12 100 GLY A CA 1
ATOM 638 C C . GLY A 1 100 ? 7.119 -10.961 -9.293 1.00 91.12 100 GLY A C 1
ATOM 639 O O . GLY A 1 100 ? 8.158 -10.676 -8.696 1.00 91.12 100 GLY A O 1
ATOM 640 N N . LEU A 1 101 ? 6.030 -10.192 -9.230 1.00 92.19 101 LEU A N 1
ATOM 641 C CA . LEU A 1 101 ? 5.957 -8.927 -8.496 1.00 92.19 101 LEU A CA 1
ATOM 642 C C . LEU A 1 101 ? 5.840 -9.146 -6.989 1.00 92.19 101 LEU A C 1
ATOM 644 O O . LEU A 1 101 ? 4.925 -9.820 -6.512 1.00 92.19 101 LEU A O 1
ATOM 648 N N . LYS A 1 102 ? 6.705 -8.473 -6.228 1.00 92.62 102 LYS A N 1
ATOM 649 C CA . LYS A 1 102 ? 6.640 -8.419 -4.767 1.00 92.62 102 LYS A CA 1
ATOM 650 C C . LYS A 1 102 ? 6.566 -6.977 -4.275 1.00 92.62 102 LYS A C 1
ATOM 652 O O . LYS A 1 102 ? 7.517 -6.217 -4.445 1.00 92.62 102 LYS A O 1
ATOM 657 N N . LEU A 1 103 ? 5.471 -6.638 -3.605 1.00 90.25 103 LEU A N 1
ATOM 658 C CA . LEU A 1 103 ? 5.274 -5.356 -2.936 1.00 90.25 103 LEU A CA 1
ATOM 659 C C . LEU A 1 103 ? 5.108 -5.575 -1.427 1.00 90.25 103 LEU A C 1
ATOM 661 O O . LEU A 1 103 ? 4.306 -6.408 -1.006 1.00 90.25 103 LEU A O 1
ATOM 665 N N . GLY A 1 104 ? 5.895 -4.853 -0.635 1.00 90.31 104 GLY A N 1
ATOM 666 C CA . GLY A 1 104 ? 5.722 -4.709 0.809 1.00 90.31 104 GLY A CA 1
ATOM 667 C C . GLY A 1 104 ? 5.504 -3.241 1.144 1.00 90.31 104 GLY A C 1
ATOM 668 O O . GLY A 1 104 ? 6.240 -2.400 0.629 1.00 90.31 104 GLY A O 1
ATOM 669 N N . LEU A 1 105 ? 4.485 -2.952 1.945 1.00 88.38 105 LEU A N 1
ATOM 670 C CA . LEU A 1 105 ? 4.206 -1.622 2.472 1.00 88.38 105 LEU A CA 1
ATOM 671 C C . LEU A 1 105 ? 4.068 -1.732 3.986 1.00 88.38 105 LEU A C 1
ATOM 673 O O . LEU A 1 105 ? 3.255 -2.539 4.428 1.00 88.38 105 LEU A O 1
ATOM 677 N N . ASP A 1 106 ? 4.816 -0.934 4.735 1.00 88.62 106 ASP A N 1
ATOM 678 C CA . ASP A 1 106 ? 4.735 -0.868 6.196 1.00 88.62 106 ASP A CA 1
ATOM 679 C C . ASP A 1 106 ? 4.647 0.592 6.633 1.00 88.62 106 ASP A C 1
ATOM 681 O O . ASP A 1 106 ? 5.559 1.380 6.381 1.00 88.62 106 ASP A O 1
ATOM 685 N N . GLY A 1 107 ? 3.527 0.980 7.246 1.00 85.44 107 GLY A N 1
ATOM 686 C CA . GLY A 1 107 ? 3.304 2.375 7.589 1.00 85.44 107 GLY A CA 1
ATOM 687 C C . GLY A 1 107 ? 2.632 2.641 8.918 1.00 85.44 107 GLY A C 1
ATOM 688 O O . GLY A 1 107 ? 1.597 2.075 9.254 1.00 85.44 107 GLY A O 1
ATOM 689 N N . THR A 1 108 ? 3.151 3.643 9.621 1.00 86.69 108 THR A N 1
ATOM 690 C CA . THR A 1 108 ? 2.514 4.192 10.820 1.00 86.69 108 THR A CA 1
ATOM 691 C C . THR A 1 108 ? 1.983 5.595 10.553 1.00 86.69 108 THR A C 1
ATOM 693 O O . THR A 1 108 ? 2.704 6.466 10.067 1.00 86.69 108 THR A O 1
ATOM 696 N N . THR A 1 109 ? 0.720 5.840 10.897 1.00 86.12 109 THR A N 1
ATOM 697 C CA . THR A 1 109 ? 0.095 7.166 10.815 1.00 86.12 109 THR A CA 1
ATOM 698 C C . THR A 1 109 ? -0.454 7.572 12.174 1.00 86.12 109 THR A C 1
ATOM 700 O O . THR A 1 109 ? -1.277 6.868 12.757 1.00 86.12 109 THR A O 1
ATOM 703 N N . GLN A 1 110 ? -0.010 8.719 12.680 1.00 86.38 110 GLN A N 1
ATOM 704 C CA . GLN A 1 110 ? -0.466 9.283 13.944 1.00 86.38 110 GLN A CA 1
ATOM 705 C C . GLN A 1 110 ? -1.041 10.674 13.729 1.00 86.38 110 GLN A C 1
ATOM 707 O O . GLN A 1 110 ? -0.456 11.516 13.042 1.00 86.38 110 GLN A O 1
ATOM 712 N N . THR A 1 111 ? -2.203 10.939 14.317 1.00 84.12 111 THR A N 1
ATOM 713 C CA . THR A 1 111 ? -2.817 12.266 14.277 1.00 84.12 111 THR A CA 1
ATOM 714 C C . THR A 1 111 ? -3.489 12.597 15.601 1.00 84.12 111 THR A C 1
ATOM 716 O O . THR A 1 111 ? -4.201 11.763 16.155 1.00 84.12 111 THR A O 1
ATOM 719 N N . ALA A 1 112 ? -3.296 13.806 16.133 1.00 85.00 112 ALA A N 1
ATOM 720 C CA . ALA A 1 112 ? -4.006 14.190 17.356 1.00 85.00 112 ALA A CA 1
ATOM 721 C C . ALA A 1 112 ? -5.471 14.547 17.054 1.00 85.00 112 ALA A C 1
ATOM 723 O O . ALA A 1 112 ? -6.371 14.111 17.769 1.00 85.00 112 ALA A O 1
ATOM 724 N N . SER A 1 113 ? -5.730 15.281 15.965 1.00 84.44 113 SER A N 1
ATOM 725 C CA . SER A 1 113 ? -7.092 15.611 15.523 1.00 84.44 113 SER A CA 1
ATOM 726 C C . SER A 1 113 ? -7.243 15.702 13.999 1.00 84.44 113 SER A C 1
ATOM 728 O O . SER A 1 113 ? -6.387 16.265 13.316 1.00 84.44 113 SER A O 1
ATOM 730 N N . GLY A 1 114 ? -8.353 15.189 13.462 1.00 86.00 114 GLY A N 1
ATOM 731 C CA . GLY A 1 114 ? -8.713 15.322 12.047 1.00 86.00 114 GLY A CA 1
ATOM 732 C C . GLY A 1 114 ? -8.915 13.987 11.335 1.00 86.00 114 GLY A C 1
ATOM 733 O O . GLY A 1 114 ? -9.765 13.196 11.738 1.00 86.00 114 GLY A O 1
ATOM 734 N N . ILE A 1 115 ? -8.198 13.766 10.233 1.00 83.50 115 ILE A N 1
ATOM 735 C CA . ILE A 1 115 ? -8.315 12.560 9.406 1.00 83.50 115 ILE A CA 1
ATOM 736 C C . ILE A 1 115 ? -6.950 11.882 9.328 1.00 83.50 115 ILE A C 1
ATOM 738 O O . ILE A 1 115 ? -5.986 12.495 8.876 1.00 83.50 115 ILE A O 1
ATOM 742 N N . ALA A 1 116 ? -6.890 10.613 9.721 1.00 82.62 116 ALA A N 1
ATOM 743 C CA . ALA A 1 116 ? -5.716 9.767 9.562 1.00 82.62 116 ALA A CA 1
ATOM 744 C C . ALA A 1 116 ? -6.033 8.647 8.568 1.00 82.62 116 ALA A C 1
ATOM 746 O O . ALA A 1 116 ? -6.916 7.832 8.816 1.00 82.62 116 ALA A O 1
ATOM 747 N N . ASN A 1 117 ? -5.325 8.615 7.445 1.00 80.88 117 ASN A N 1
ATOM 748 C CA . ASN A 1 117 ? -5.379 7.544 6.458 1.00 80.88 117 ASN A CA 1
ATOM 749 C C . ASN A 1 117 ? -4.088 6.735 6.556 1.00 80.88 117 ASN A C 1
ATOM 751 O O . ASN A 1 117 ? -3.018 7.300 6.359 1.00 80.88 117 ASN A O 1
ATOM 755 N N . GLY A 1 118 ? -4.193 5.442 6.838 1.00 75.56 118 GLY A N 1
ATOM 756 C CA . GLY A 1 118 ? -3.081 4.515 6.981 1.00 75.56 118 GLY A CA 1
ATOM 757 C C . GLY A 1 118 ? -2.475 4.123 5.637 1.00 75.56 118 GLY A C 1
ATOM 758 O O . GLY A 1 118 ? -2.032 4.969 4.856 1.00 75.56 118 GLY A O 1
ATOM 759 N N . VAL A 1 119 ? -2.407 2.821 5.363 1.00 78.62 119 VAL A N 1
ATOM 760 C CA . VAL A 1 119 ? -1.593 2.291 4.262 1.00 78.62 119 VAL A CA 1
ATOM 761 C C . VAL A 1 119 ? -2.431 1.813 3.080 1.00 78.62 119 VAL A C 1
ATOM 763 O O . VAL A 1 119 ? -3.432 1.107 3.210 1.00 78.62 119 VAL A O 1
ATOM 766 N N . GLY A 1 120 ? -1.952 2.152 1.886 1.00 67.38 120 GLY A N 1
ATOM 767 C CA . GLY A 1 120 ? -2.224 1.419 0.662 1.00 67.38 120 GLY A CA 1
ATOM 768 C C . GLY A 1 120 ? -3.391 1.923 -0.173 1.00 67.38 120 GLY A C 1
ATOM 769 O O . GLY A 1 120 ? -4.192 1.121 -0.649 1.00 67.38 120 GLY A O 1
ATOM 770 N N . SER A 1 121 ? -3.479 3.237 -0.398 1.00 70.31 121 SER A N 1
ATOM 771 C CA . SER A 1 121 ? -4.504 3.784 -1.289 1.00 70.31 121 SER A CA 1
ATOM 772 C C . SER A 1 121 ? -4.146 3.648 -2.781 1.00 70.31 121 SER A C 1
ATOM 774 O O . SER A 1 121 ? -3.084 4.055 -3.245 1.00 70.31 121 SER A O 1
ATOM 776 N N . GLY A 1 122 ? -5.045 3.094 -3.597 1.00 74.56 122 GLY A N 1
ATOM 777 C CA . GLY A 1 122 ? -4.914 3.126 -5.062 1.00 74.56 122 GLY A CA 1
ATOM 778 C C . GLY A 1 122 ? -3.741 2.322 -5.645 1.00 74.56 122 GLY A C 1
ATOM 779 O O . GLY A 1 122 ? -3.167 2.718 -6.662 1.00 74.56 122 GLY A O 1
ATOM 780 N N . ILE A 1 123 ? -3.393 1.192 -5.029 1.00 84.56 123 ILE A N 1
ATOM 781 C CA . ILE A 1 123 ? -2.349 0.278 -5.513 1.00 84.56 123 ILE A CA 1
ATOM 782 C C . ILE A 1 123 ? -2.878 -0.595 -6.658 1.00 84.56 123 ILE A C 1
ATOM 784 O O . ILE A 1 123 ? -3.952 -1.191 -6.555 1.00 84.56 123 ILE A O 1
ATOM 788 N N . LYS A 1 124 ? -2.094 -0.747 -7.732 1.00 89.44 124 LYS A N 1
ATOM 789 C CA . LYS A 1 124 ? -2.397 -1.653 -8.849 1.00 89.44 124 LYS A CA 1
ATOM 790 C C . LYS A 1 124 ? -1.217 -2.558 -9.212 1.00 89.44 124 LYS A C 1
ATOM 792 O O . LYS A 1 124 ? -0.192 -2.064 -9.677 1.00 89.44 124 LYS A O 1
ATOM 797 N N . LEU A 1 125 ? -1.393 -3.875 -9.098 1.00 89.25 125 LEU A N 1
ATOM 798 C CA . LEU A 1 125 ? -0.445 -4.887 -9.588 1.00 89.25 125 LEU A CA 1
ATOM 799 C C . LEU A 1 125 ? -1.080 -5.677 -10.738 1.00 89.25 125 LEU A C 1
ATOM 801 O O . LEU A 1 125 ? -2.259 -6.032 -10.675 1.00 89.25 125 LEU A O 1
ATOM 805 N N . VAL A 1 126 ? -0.310 -5.938 -11.793 1.00 92.44 126 VAL A N 1
ATOM 806 C CA . VAL A 1 126 ? -0.762 -6.711 -12.962 1.00 92.44 126 VAL A CA 1
ATOM 807 C C . VAL A 1 126 ? 0.342 -7.659 -13.425 1.00 92.44 126 VAL A C 1
ATOM 809 O O . VAL A 1 126 ? 1.428 -7.181 -13.742 1.00 92.44 126 VAL A O 1
ATOM 812 N N . GLY A 1 127 ? 0.032 -8.953 -13.516 1.00 89.75 127 GLY A N 1
ATOM 813 C CA . GLY A 1 127 ? 0.898 -10.024 -14.022 1.00 89.75 127 GLY A CA 1
ATOM 814 C C . GLY A 1 127 ? 0.710 -11.320 -13.233 1.00 89.75 127 GLY A C 1
ATOM 815 O O . GLY A 1 127 ? -0.273 -11.457 -12.509 1.00 89.75 127 GLY A O 1
ATOM 816 N N . ASN A 1 128 ? 1.645 -12.259 -13.331 1.00 90.88 128 ASN A N 1
ATOM 817 C CA . ASN A 1 128 ? 1.601 -13.531 -12.605 1.00 90.88 128 ASN A CA 1
ATOM 818 C C . ASN A 1 128 ? 2.555 -13.561 -11.403 1.00 90.88 128 ASN A C 1
ATOM 820 O O . ASN A 1 128 ? 3.565 -12.862 -11.363 1.00 90.88 128 ASN A O 1
ATOM 824 N N . GLY A 1 129 ? 2.253 -14.396 -1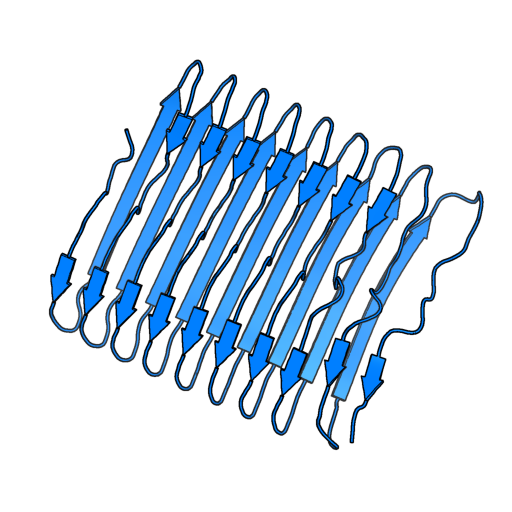0.406 1.00 88.50 129 GLY A N 1
ATOM 825 C CA . GLY A 1 129 ? 3.085 -14.572 -9.212 1.00 88.50 129 GLY A CA 1
ATOM 826 C C . GLY A 1 129 ? 3.115 -13.338 -8.308 1.00 88.50 129 GLY A C 1
ATOM 827 O O . GLY A 1 129 ? 4.171 -12.967 -7.794 1.00 88.50 129 GLY A O 1
ATOM 828 N N . LEU A 1 130 ? 1.967 -12.675 -8.145 1.00 89.19 130 LEU A N 1
ATOM 829 C CA . LEU A 1 130 ? 1.845 -11.420 -7.403 1.00 89.19 130 LEU A CA 1
ATOM 830 C C . LEU A 1 130 ? 1.818 -11.677 -5.901 1.00 89.19 130 LEU A C 1
ATOM 832 O O . LEU A 1 130 ? 0.951 -12.390 -5.397 1.00 89.19 130 LEU A O 1
ATOM 836 N N . LYS A 1 131 ? 2.714 -11.015 -5.170 1.00 89.81 131 LYS A N 1
ATOM 837 C CA . LYS A 1 131 ? 2.707 -10.990 -3.710 1.00 89.81 131 LYS A CA 1
ATOM 838 C C . LYS A 1 131 ? 2.635 -9.559 -3.196 1.00 89.81 131 LYS A C 1
ATOM 840 O O . LYS A 1 131 ? 3.554 -8.774 -3.421 1.00 89.81 131 LYS A O 1
ATOM 845 N N . LEU A 1 132 ? 1.583 -9.262 -2.445 1.00 87.50 132 LEU A N 1
ATOM 846 C CA . LEU A 1 132 ? 1.412 -8.006 -1.727 1.00 87.50 132 LEU A CA 1
ATOM 847 C C . LEU A 1 132 ? 1.279 -8.287 -0.229 1.00 87.50 132 LEU A C 1
ATOM 849 O O . LEU A 1 132 ? 0.449 -9.096 0.179 1.00 87.50 132 LEU A O 1
ATOM 853 N N . GLY A 1 133 ? 2.133 -7.647 0.564 1.00 88.06 133 GLY A N 1
ATOM 854 C CA . GLY A 1 133 ? 1.990 -7.534 2.012 1.00 88.06 133 GLY A CA 1
ATOM 855 C C . GLY A 1 133 ? 1.791 -6.071 2.379 1.00 88.06 133 GLY A C 1
ATOM 856 O O . GLY A 1 133 ? 2.543 -5.226 1.889 1.00 88.06 133 GLY A O 1
ATOM 857 N N . VAL A 1 134 ? 0.779 -5.786 3.188 1.00 84.75 134 VAL A N 1
ATOM 858 C CA . VAL A 1 134 ? 0.541 -4.453 3.735 1.00 84.75 134 VAL A CA 1
ATOM 859 C C . VAL A 1 134 ? 0.410 -4.571 5.242 1.00 84.75 134 VAL A C 1
ATOM 861 O O . VAL A 1 134 ? -0.482 -5.277 5.701 1.00 84.75 134 VAL A O 1
ATOM 864 N N . ASP A 1 135 ? 1.291 -3.883 5.952 1.00 86.06 135 ASP A N 1
ATOM 865 C CA . ASP A 1 135 ? 1.246 -3.676 7.394 1.00 86.06 135 ASP A CA 1
ATOM 866 C C . ASP A 1 135 ? 0.949 -2.196 7.665 1.00 86.06 135 ASP A C 1
ATOM 868 O O . ASP A 1 135 ? 1.409 -1.311 6.931 1.00 86.06 135 ASP A O 1
ATOM 872 N N . GLY A 1 136 ? 0.114 -1.907 8.657 1.00 81.75 136 GLY A N 1
ATOM 873 C CA . GLY A 1 136 ? -0.298 -0.544 8.938 1.00 81.75 136 GLY A CA 1
ATOM 874 C C . GLY A 1 136 ? -0.866 -0.310 10.330 1.00 81.75 136 GLY A C 1
ATOM 875 O O . GLY A 1 136 ? -1.876 -0.892 10.723 1.00 81.75 136 GLY A O 1
ATOM 876 N N . ALA A 1 137 ? -0.301 0.675 11.025 1.00 83.38 137 ALA A N 1
ATOM 877 C CA . ALA A 1 137 ? -0.807 1.172 12.299 1.00 83.38 137 ALA A CA 1
ATOM 878 C C . ALA A 1 137 ? -1.368 2.593 12.150 1.00 83.38 137 ALA A C 1
ATOM 880 O O . ALA A 1 137 ? -0.688 3.501 11.670 1.00 83.38 137 ALA A O 1
ATOM 881 N N . THR A 1 138 ? -2.612 2.811 12.580 1.00 81.12 138 THR A N 1
ATOM 882 C CA . THR A 1 138 ? -3.255 4.135 12.563 1.00 81.12 138 THR A CA 1
ATOM 883 C C . THR A 1 138 ? -3.742 4.514 13.954 1.00 81.12 138 THR A C 1
ATOM 885 O O . THR A 1 138 ? -4.644 3.873 14.487 1.00 81.12 138 THR A O 1
ATOM 888 N N . ASN A 1 139 ? -3.178 5.583 14.519 1.00 82.75 139 ASN A N 1
ATOM 889 C CA . ASN A 1 139 ? -3.541 6.103 15.837 1.00 82.75 139 ASN A CA 1
ATOM 890 C C . ASN A 1 139 ? -4.110 7.518 15.711 1.00 82.75 139 ASN A C 1
ATOM 892 O O . ASN A 1 139 ? -3.436 8.426 15.220 1.00 82.75 139 ASN A O 1
ATOM 896 N N . LEU A 1 140 ? -5.338 7.717 16.186 1.00 79.31 140 LEU A N 1
ATOM 897 C CA . LEU A 1 140 ? -6.029 8.999 16.104 1.00 79.31 140 LEU A CA 1
ATOM 898 C C . LEU A 1 140 ? -6.615 9.429 17.450 1.00 79.31 140 LEU A C 1
ATOM 900 O O . LEU A 1 140 ? -7.463 8.738 18.010 1.00 79.31 140 LEU A O 1
ATOM 904 N N . GLY A 1 141 ? -6.245 10.620 17.921 1.00 79.56 141 GLY A N 1
ATOM 905 C CA . GLY A 1 141 ? -6.842 11.208 19.122 1.00 79.56 141 GLY A CA 1
ATOM 906 C C . GLY A 1 141 ? -8.336 11.503 18.946 1.00 79.56 141 GLY A C 1
ATOM 907 O O . GLY A 1 141 ? -9.155 11.025 19.721 1.00 79.56 141 GLY A O 1
ATOM 908 N N . SER A 1 142 ? -8.720 12.239 17.902 1.00 79.31 142 SER A N 1
ATOM 909 C CA . SER A 1 142 ? -10.132 12.510 17.591 1.00 79.31 142 SER A CA 1
ATOM 910 C C . SER A 1 142 ? -10.372 12.718 16.095 1.00 79.31 142 SER A C 1
ATOM 912 O O . SER A 1 142 ? -9.626 13.452 15.444 1.00 79.31 142 SER A O 1
ATOM 914 N N . GLY A 1 143 ? -11.437 12.117 15.550 1.00 81.94 143 GLY A N 1
ATOM 915 C CA . GLY A 1 143 ? -11.878 12.331 14.170 1.00 81.94 143 GLY A CA 1
ATOM 916 C C . GLY A 1 143 ? -12.130 11.037 13.392 1.00 81.94 143 GLY A C 1
ATOM 917 O O . GLY A 1 143 ? -12.857 10.163 13.852 1.00 81.94 143 GLY A O 1
ATOM 918 N N . ILE A 1 144 ? -11.591 10.937 12.176 1.00 78.19 144 ILE A N 1
ATOM 919 C CA . ILE A 1 144 ? -11.774 9.766 11.308 1.00 78.19 144 ILE A CA 1
ATOM 920 C C . ILE A 1 144 ? -10.441 9.050 11.105 1.00 78.19 144 ILE A C 1
ATOM 922 O O . ILE A 1 144 ? -9.516 9.616 10.521 1.00 78.19 144 ILE A O 1
ATOM 926 N N . ALA A 1 145 ? -10.358 7.799 11.553 1.00 76.69 145 ALA A N 1
ATOM 927 C CA . ALA A 1 145 ? -9.226 6.917 11.298 1.00 76.69 145 ALA A CA 1
ATOM 928 C C . ALA A 1 145 ? -9.603 5.897 10.219 1.00 76.69 145 ALA A C 1
ATOM 930 O O . ALA A 1 145 ? -10.570 5.155 10.371 1.00 76.69 145 ALA A O 1
ATOM 931 N N . ASN A 1 146 ? -8.836 5.855 9.136 1.00 77.00 146 ASN A N 1
ATOM 932 C CA . ASN A 1 146 ? -8.926 4.850 8.088 1.00 77.00 146 ASN A CA 1
ATOM 933 C C . ASN A 1 146 ? -7.639 4.030 8.120 1.00 77.00 146 ASN A C 1
ATOM 935 O O . ASN A 1 146 ? -6.575 4.594 7.895 1.00 77.00 146 ASN A O 1
ATOM 939 N N . GLY A 1 147 ? -7.735 2.732 8.390 1.00 70.75 147 GLY A N 1
ATOM 940 C CA . GLY A 1 147 ? -6.605 1.814 8.444 1.00 70.75 147 GLY A CA 1
ATOM 941 C C . GLY A 1 147 ? -6.071 1.475 7.053 1.00 70.75 147 GLY A C 1
ATOM 942 O O . GLY A 1 147 ? -5.546 2.329 6.336 1.00 70.75 147 GLY A O 1
ATOM 943 N N . ILE A 1 148 ? -6.176 0.206 6.663 1.00 73.38 148 ILE A N 1
ATOM 944 C CA . ILE A 1 148 ? -5.523 -0.310 5.458 1.00 73.38 148 ILE A CA 1
ATOM 945 C C . ILE A 1 148 ? -6.508 -0.497 4.310 1.00 73.38 148 ILE A C 1
ATOM 947 O O . ILE A 1 148 ? -7.611 -1.022 4.455 1.00 73.38 148 ILE A O 1
ATOM 951 N N . GLY A 1 149 ? -6.037 -0.190 3.108 1.00 61.69 149 GLY A N 1
ATOM 952 C CA . GLY A 1 149 ? -6.467 -0.957 1.952 1.00 61.69 149 GLY A CA 1
ATOM 953 C C . GLY A 1 149 ? -7.570 -0.341 1.103 1.00 61.69 149 GLY A C 1
ATOM 954 O O . GLY A 1 149 ? -8.395 -1.076 0.561 1.00 61.69 149 GLY A O 1
ATOM 955 N N . SER A 1 150 ? -7.579 0.983 0.943 1.00 63.44 150 SER A N 1
ATOM 956 C CA . SER A 1 150 ? -8.502 1.633 0.008 1.00 63.44 150 SER A CA 1
ATOM 957 C C . SER A 1 150 ? -8.077 1.426 -1.459 1.00 63.44 150 SER A C 1
ATOM 959 O O . SER A 1 150 ? -7.093 1.977 -1.942 1.00 63.44 150 SER A O 1
ATOM 961 N N . GLY A 1 151 ? -8.839 0.652 -2.235 1.00 70.38 151 GLY A N 1
ATOM 962 C CA . GLY A 1 151 ? -8.678 0.589 -3.695 1.00 70.38 151 GLY A CA 1
ATOM 963 C C . GLY A 1 151 ? -7.508 -0.255 -4.221 1.00 70.38 151 GLY A C 1
ATOM 964 O O . GLY A 1 151 ? -6.950 0.083 -5.270 1.00 70.38 151 GLY A O 1
ATOM 965 N N . LEU A 1 152 ? -7.149 -1.349 -3.539 1.00 78.75 152 LEU A N 1
ATOM 966 C CA . LEU A 1 152 ? -6.165 -2.325 -4.029 1.00 78.75 152 LEU A CA 1
ATOM 967 C C . LEU A 1 152 ? -6.719 -3.096 -5.226 1.00 78.75 152 LEU A C 1
ATOM 969 O O . LEU A 1 152 ? -7.825 -3.626 -5.175 1.00 78.75 152 LEU A O 1
ATOM 973 N N . LYS A 1 153 ? -5.937 -3.216 -6.300 1.00 84.94 153 LYS A N 1
ATOM 974 C CA . LYS A 1 153 ? -6.326 -3.985 -7.488 1.00 84.94 153 LYS A CA 1
ATOM 975 C C . LYS A 1 153 ? -5.192 -4.892 -7.948 1.00 84.94 153 LYS A C 1
ATOM 977 O O . LYS A 1 153 ? -4.157 -4.398 -8.391 1.00 84.94 153 LYS A O 1
ATOM 982 N N . LEU A 1 154 ? -5.394 -6.201 -7.875 1.00 84.75 154 LEU A N 1
ATOM 983 C CA . LEU A 1 154 ? -4.404 -7.203 -8.254 1.00 84.75 154 LEU A CA 1
ATOM 984 C C . LEU A 1 154 ? -5.001 -8.114 -9.328 1.00 84.75 154 LEU A C 1
ATOM 986 O O . LEU A 1 154 ? -6.103 -8.635 -9.160 1.00 84.75 154 LEU A O 1
ATOM 990 N N . PHE A 1 155 ? -4.288 -8.246 -10.448 1.00 87.38 155 PHE A N 1
ATOM 991 C CA . PHE A 1 155 ? -4.757 -8.966 -11.631 1.00 87.38 155 PHE A CA 1
ATOM 992 C C . PHE A 1 155 ? -3.710 -9.958 -12.142 1.00 87.38 155 PHE A C 1
ATOM 994 O O . PHE A 1 155 ? -2.615 -9.527 -12.501 1.00 87.38 155 PHE A O 1
ATOM 1001 N N . GLY A 1 156 ? -4.093 -11.232 -12.242 1.00 85.00 156 GLY A N 1
ATOM 1002 C CA . GLY A 1 156 ? -3.330 -12.341 -12.824 1.00 85.00 156 GLY A CA 1
ATOM 1003 C C . GLY A 1 156 ? -3.164 -13.532 -11.872 1.00 85.00 156 GLY A C 1
ATOM 1004 O O . GLY A 1 156 ? -3.748 -13.550 -10.788 1.00 85.00 156 GLY A O 1
ATOM 1005 N N . GLY A 1 157 ? -2.431 -14.563 -12.302 1.00 82.56 157 GLY A N 1
ATOM 1006 C CA . GLY A 1 157 ? -2.383 -15.857 -11.612 1.00 82.56 157 GLY A CA 1
ATOM 1007 C C . GLY A 1 157 ? -1.434 -15.900 -10.410 1.00 82.56 157 GLY A C 1
ATOM 1008 O O . GLY A 1 157 ? -0.423 -15.197 -10.362 1.00 82.56 157 GLY A O 1
ATOM 1009 N N . GLY A 1 158 ? -1.725 -16.766 -9.436 1.00 82.88 158 GLY A N 1
ATOM 1010 C CA . GLY A 1 158 ? -0.869 -17.014 -8.269 1.00 82.88 158 GLY A CA 1
ATOM 1011 C C . GLY A 1 158 ? -0.832 -15.850 -7.277 1.00 82.88 158 GLY A C 1
ATOM 1012 O O . GLY A 1 158 ? 0.218 -15.537 -6.715 1.00 82.88 158 GLY A O 1
ATOM 1013 N N . LEU A 1 159 ? -1.970 -15.186 -7.095 1.00 83.38 159 LEU A N 1
ATOM 1014 C CA . LEU A 1 159 ? -2.103 -13.979 -6.294 1.00 83.38 159 LEU A CA 1
ATOM 1015 C C . LEU A 1 159 ? -2.104 -14.275 -4.787 1.00 83.38 159 LEU A C 1
ATOM 1017 O O . LEU A 1 159 ? -2.963 -14.991 -4.282 1.00 83.38 159 LEU A O 1
ATOM 1021 N N . LYS A 1 160 ? -1.179 -13.662 -4.042 1.00 83.88 160 LYS A N 1
ATOM 1022 C CA . LYS A 1 160 ? -1.154 -13.672 -2.576 1.00 83.88 160 LYS A CA 1
ATOM 1023 C C . LYS A 1 160 ? -1.227 -12.254 -2.010 1.00 83.88 160 LYS A C 1
ATOM 1025 O O . LYS A 1 160 ? -0.309 -11.460 -2.215 1.00 83.88 160 LYS A O 1
ATOM 1030 N N . LEU A 1 161 ? -2.277 -11.980 -1.243 1.00 80.88 161 LEU A N 1
ATOM 1031 C CA . LEU A 1 161 ? -2.470 -10.749 -0.485 1.00 80.88 161 LEU A CA 1
ATOM 1032 C C . LEU A 1 161 ? -2.467 -11.058 1.018 1.00 80.88 161 LEU A C 1
ATOM 1034 O O . LEU A 1 161 ? -3.195 -11.941 1.463 1.00 80.88 161 LEU A O 1
ATOM 1038 N N . GLY A 1 162 ? -1.627 -10.354 1.773 1.00 81.12 162 GLY A N 1
ATOM 1039 C CA . GLY A 1 162 ? -1.647 -10.317 3.234 1.00 81.12 162 GLY A CA 1
ATOM 1040 C C . GLY A 1 162 ? -1.855 -8.883 3.701 1.00 81.12 162 GLY A C 1
ATOM 1041 O O . GLY A 1 162 ? -1.128 -8.001 3.242 1.00 81.12 162 GLY A O 1
ATOM 1042 N N . LEU A 1 163 ? -2.847 -8.659 4.553 1.00 78.25 163 LEU A N 1
ATOM 1043 C CA . LEU A 1 163 ? -3.126 -7.370 5.178 1.00 78.25 163 LEU A CA 1
ATOM 1044 C C . LEU A 1 163 ? -3.074 -7.574 6.690 1.00 78.25 163 LEU A C 1
ATOM 1046 O O . LEU A 1 163 ? -3.792 -8.433 7.184 1.00 78.25 163 LEU A O 1
ATOM 1050 N N . ASP A 1 164 ? -2.234 -6.816 7.377 1.00 79.75 164 ASP A N 1
ATOM 1051 C CA . ASP A 1 164 ? -2.134 -6.790 8.835 1.00 79.75 164 ASP A CA 1
ATOM 1052 C C . ASP A 1 164 ? -2.299 -5.343 9.284 1.00 79.75 164 ASP A C 1
ATOM 1054 O O . ASP A 1 164 ? -1.584 -4.477 8.788 1.00 79.75 164 ASP A O 1
ATOM 1058 N N . GLY A 1 165 ? -3.285 -5.038 10.123 1.00 74.06 165 GLY A N 1
ATOM 1059 C CA . GLY A 1 165 ? -3.563 -3.650 10.462 1.00 74.06 165 GLY A CA 1
ATOM 1060 C C . GLY A 1 165 ? -4.165 -3.417 11.829 1.00 74.06 165 GLY A C 1
ATOM 1061 O O . GLY A 1 165 ? -5.165 -4.016 12.217 1.00 74.06 165 GLY A O 1
ATOM 1062 N N . THR A 1 166 ? -3.626 -2.418 12.522 1.00 73.81 166 THR A N 1
ATOM 1063 C CA . THR A 1 166 ? -4.157 -1.947 13.801 1.00 73.81 166 THR A CA 1
ATOM 1064 C C . THR A 1 166 ? -4.678 -0.521 13.672 1.00 73.81 166 THR A C 1
ATOM 1066 O O . THR A 1 166 ? -3.972 0.378 13.219 1.00 73.81 166 THR A O 1
ATOM 1069 N N . THR A 1 167 ? -5.921 -0.282 14.089 1.00 72.81 167 THR A N 1
ATOM 1070 C CA . THR A 1 167 ? -6.520 1.061 14.121 1.00 72.81 167 THR A CA 1
ATOM 1071 C C . THR A 1 167 ? -7.015 1.392 15.522 1.00 72.81 167 THR A C 1
ATOM 1073 O O . THR A 1 167 ? -7.835 0.672 16.088 1.00 72.81 167 THR A O 1
ATOM 1076 N N . GLN A 1 168 ? -6.542 2.501 16.086 1.00 73.25 168 GLN A N 1
ATOM 1077 C CA . GLN A 1 168 ? -6.968 2.998 17.392 1.00 73.25 168 GLN A CA 1
ATOM 1078 C C . GLN A 1 168 ? -7.505 4.420 17.263 1.00 73.25 168 GLN A C 1
ATOM 1080 O O . GLN A 1 168 ? -6.832 5.299 16.719 1.00 73.25 168 GLN A O 1
ATOM 1085 N N . THR A 1 169 ? -8.707 4.672 17.789 1.00 70.31 169 THR A N 1
ATOM 1086 C CA . THR A 1 169 ? -9.235 6.038 17.881 1.00 70.31 169 THR A CA 1
ATOM 1087 C C . THR A 1 169 ? -9.953 6.333 19.192 1.00 70.31 169 THR A C 1
ATOM 1089 O O . THR A 1 169 ? -10.680 5.486 19.717 1.00 70.31 169 THR A O 1
ATOM 1092 N N . ALA A 1 170 ? -9.759 7.548 19.717 1.00 66.12 170 ALA A N 1
ATOM 1093 C CA . ALA A 1 170 ? -10.398 7.986 20.955 1.00 66.12 170 ALA A CA 1
ATOM 1094 C C . ALA A 1 170 ? -11.807 8.583 20.756 1.00 66.12 170 ALA A C 1
ATOM 1096 O O . ALA A 1 170 ? -12.603 8.463 21.681 1.00 66.12 170 ALA A O 1
ATOM 1097 N N . SER A 1 171 ? -12.167 9.145 19.589 1.00 58.03 171 SER A N 1
ATOM 1098 C CA . SER A 1 171 ? -13.572 9.494 19.290 1.00 58.03 171 SER A CA 1
ATOM 1099 C C . SER A 1 171 ? -13.906 9.635 17.799 1.00 58.03 171 SER A C 1
ATOM 1101 O O . SER A 1 171 ? -13.079 10.098 17.008 1.00 58.03 171 SER A O 1
ATOM 1103 N N . ARG A 1 172 ? -15.168 9.311 17.470 1.00 65.19 172 ARG A N 1
ATOM 1104 C CA . ARG A 1 172 ? -15.911 9.354 16.192 1.00 65.19 172 ARG A CA 1
ATOM 1105 C C . ARG A 1 172 ? -15.939 8.088 15.330 1.00 65.19 172 ARG A C 1
ATOM 1107 O O . ARG A 1 172 ? -16.927 7.361 15.400 1.00 65.19 172 ARG A O 1
ATOM 1114 N N . ILE A 1 173 ? -14.980 7.862 14.431 1.00 66.88 173 ILE A N 1
ATOM 1115 C CA . ILE A 1 173 ? -15.105 6.793 13.416 1.00 66.88 173 ILE A CA 1
ATOM 1116 C C . ILE A 1 173 ? -13.758 6.115 13.176 1.00 66.88 173 ILE A C 1
ATOM 1118 O O . ILE A 1 173 ? -12.799 6.772 12.772 1.00 66.88 173 ILE A O 1
ATOM 1122 N N . ALA A 1 174 ? -13.716 4.791 13.339 1.00 66.31 174 ALA A N 1
ATOM 1123 C CA . ALA A 1 174 ? -12.624 3.956 12.846 1.00 66.31 174 ALA A CA 1
ATOM 1124 C C . ALA A 1 174 ? -13.120 3.022 11.739 1.00 66.31 174 ALA A C 1
ATOM 1126 O O . ALA A 1 174 ? -14.056 2.245 11.940 1.00 66.31 174 ALA A O 1
ATOM 1127 N N . ASN A 1 175 ? -12.458 3.086 10.588 1.00 69.25 175 ASN A N 1
ATOM 1128 C CA . ASN A 1 175 ? -12.571 2.112 9.515 1.00 69.25 175 ASN A CA 1
ATOM 1129 C C . ASN A 1 175 ? -11.286 1.280 9.513 1.00 69.25 175 ASN A C 1
ATOM 1131 O O . ASN A 1 175 ? -10.205 1.838 9.341 1.00 69.25 175 ASN A O 1
ATOM 1135 N N . GLY A 1 176 ? -11.407 -0.033 9.715 1.00 63.25 176 GLY A N 1
ATOM 1136 C CA . GLY A 1 176 ? -10.272 -0.958 9.685 1.00 63.25 176 GLY A CA 1
ATOM 1137 C C . GLY A 1 176 ? -9.769 -1.237 8.262 1.00 63.25 176 GLY A C 1
ATOM 1138 O O . GLY A 1 176 ? -9.483 -0.326 7.484 1.00 63.25 176 GLY A O 1
ATOM 1139 N N . ILE A 1 177 ? -9.652 -2.517 7.911 1.00 64.88 177 ILE A N 1
ATOM 1140 C CA . ILE A 1 177 ? -9.147 -2.971 6.613 1.00 64.88 177 ILE A CA 1
ATOM 1141 C C . ILE A 1 177 ? -10.277 -3.082 5.563 1.00 64.88 177 ILE A C 1
ATOM 1143 O O . ILE A 1 177 ? -11.402 -3.489 5.854 1.00 64.88 177 ILE A O 1
ATOM 1147 N N . GLY A 1 178 ? -9.979 -2.752 4.299 1.00 57.53 178 GLY A N 1
ATOM 1148 C CA . GLY A 1 178 ? -10.594 -3.476 3.177 1.00 57.53 178 GLY A CA 1
ATOM 1149 C C . GLY A 1 178 ? -11.606 -2.768 2.273 1.00 57.53 178 GLY A C 1
ATOM 1150 O O . GLY A 1 178 ? -12.338 -3.448 1.557 1.00 57.53 178 GLY A O 1
ATOM 1151 N N . SER A 1 179 ? -11.646 -1.435 2.201 1.00 58.34 179 SER A N 1
ATOM 1152 C CA . SER A 1 179 ? -12.526 -0.779 1.216 1.00 58.34 179 SER A CA 1
ATOM 1153 C C . SER A 1 179 ? -12.011 -0.922 -0.233 1.00 58.34 179 SER A C 1
ATOM 1155 O O . SER A 1 179 ? -10.989 -0.370 -0.626 1.00 58.34 179 SER A O 1
ATOM 1157 N N . GLY A 1 180 ? -12.749 -1.630 -1.096 1.00 63.19 180 GLY A N 1
ATOM 1158 C CA . GLY A 1 180 ? -12.487 -1.642 -2.546 1.00 63.19 180 GLY A CA 1
ATOM 1159 C C . GLY A 1 180 ? -11.292 -2.487 -3.015 1.00 63.19 180 GLY A C 1
ATOM 1160 O O . GLY A 1 180 ? -10.636 -2.122 -3.995 1.00 63.19 180 GLY A O 1
ATOM 1161 N N . ILE A 1 181 ? -11.022 -3.614 -2.350 1.00 73.44 181 ILE A N 1
ATOM 1162 C CA . ILE A 1 181 ? -10.040 -4.611 -2.797 1.00 73.44 181 ILE A CA 1
ATOM 1163 C C . ILE A 1 181 ? -10.616 -5.426 -3.965 1.00 73.44 181 ILE A C 1
ATOM 1165 O O . ILE A 1 181 ? -11.643 -6.086 -3.845 1.00 73.44 181 ILE A O 1
ATOM 1169 N N . LYS A 1 182 ? -9.928 -5.452 -5.105 1.00 77.50 182 LYS A N 1
ATOM 1170 C CA . LYS A 1 182 ? -10.280 -6.297 -6.251 1.00 77.50 182 LYS A CA 1
ATOM 1171 C C . LYS A 1 182 ? -9.135 -7.240 -6.583 1.00 77.50 182 LYS A C 1
ATOM 1173 O O . LYS A 1 182 ? -8.080 -6.788 -7.026 1.00 77.50 182 LYS A O 1
ATOM 1178 N N . LEU A 1 183 ? -9.377 -8.533 -6.425 1.00 75.81 183 LEU A N 1
ATOM 1179 C CA . LEU A 1 183 ? -8.468 -9.608 -6.801 1.00 75.81 183 LEU A CA 1
ATOM 1180 C C . LEU A 1 183 ? -9.102 -10.364 -7.970 1.00 75.81 183 LEU A C 1
ATOM 1182 O O . LEU A 1 183 ? -10.274 -10.730 -7.900 1.00 75.81 183 LEU A O 1
ATOM 1186 N N . ALA A 1 184 ? -8.371 -10.540 -9.066 1.00 79.94 184 ALA A N 1
ATOM 1187 C CA . ALA A 1 184 ? -8.875 -11.291 -10.210 1.00 79.94 184 ALA A CA 1
ATOM 1188 C C . ALA A 1 184 ? -7.766 -12.107 -10.883 1.00 79.94 184 ALA A C 1
ATOM 1190 O O . ALA A 1 184 ? -6.758 -11.540 -11.303 1.00 79.94 184 ALA A O 1
ATOM 1191 N N . GLY A 1 185 ? -7.980 -13.410 -11.015 1.00 76.00 185 GLY A N 1
ATOM 1192 C CA . GLY A 1 185 ? -7.051 -14.391 -11.569 1.00 76.00 185 GLY A CA 1
ATOM 1193 C C . GLY A 1 185 ? -7.063 -15.683 -10.755 1.00 76.00 185 GLY A C 1
ATOM 1194 O O . GLY A 1 185 ? -7.702 -15.749 -9.712 1.00 76.00 185 GLY A O 1
ATOM 1195 N N . ASP A 1 186 ? -6.349 -16.703 -11.217 1.00 76.31 186 ASP A N 1
ATOM 1196 C CA . ASP A 1 186 ? -6.409 -18.030 -10.597 1.00 76.31 186 ASP A CA 1
ATOM 1197 C C . ASP A 1 186 ? -5.487 -18.142 -9.375 1.00 76.31 186 ASP A C 1
ATOM 1199 O O . ASP A 1 186 ? -4.410 -17.538 -9.312 1.00 76.31 186 ASP A O 1
ATOM 1203 N N . GLY A 1 187 ? -5.878 -18.959 -8.396 1.00 71.19 187 GLY A N 1
ATOM 1204 C CA . GLY A 1 187 ? -5.069 -19.260 -7.215 1.00 71.19 187 GLY A CA 1
ATOM 1205 C C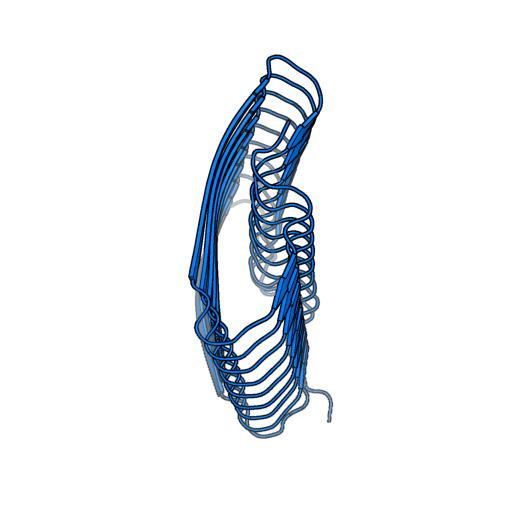 . GLY A 1 187 ? -4.946 -18.098 -6.226 1.00 71.19 187 GLY A C 1
ATOM 1206 O O . GLY A 1 187 ? -3.868 -17.891 -5.658 1.00 71.19 187 GLY A O 1
ATOM 1207 N N . VAL A 1 188 ? -6.031 -17.345 -6.018 1.00 71.12 188 VAL A N 1
ATOM 1208 C CA . VAL A 1 188 ? -6.081 -16.211 -5.084 1.00 71.12 188 VAL A CA 1
ATOM 1209 C C . VAL A 1 188 ? -6.028 -16.683 -3.632 1.00 71.12 188 VAL A C 1
ATOM 1211 O O . VAL A 1 188 ? -6.835 -17.494 -3.179 1.00 71.12 188 VAL A O 1
ATOM 1214 N N . LYS A 1 189 ? -5.094 -16.119 -2.868 1.00 73.62 189 LYS A N 1
ATOM 1215 C CA . LYS A 1 189 ? -4.997 -16.278 -1.415 1.00 73.62 189 LYS A CA 1
ATOM 1216 C C . LYS A 1 189 ? -5.056 -14.913 -0.753 1.00 73.62 189 LYS A C 1
ATOM 1218 O O . LYS A 1 189 ? -4.186 -14.078 -1.004 1.00 73.62 189 LYS A O 1
ATOM 1223 N N . LEU A 1 190 ? -6.043 -14.725 0.113 1.00 73.50 190 LEU A N 1
ATOM 1224 C CA . LEU A 1 190 ? -6.209 -13.537 0.938 1.00 73.50 190 LEU A CA 1
ATOM 1225 C C . LEU A 1 190 ? -6.074 -13.930 2.413 1.00 73.50 190 LEU A C 1
ATOM 1227 O O . LEU A 1 190 ? -6.797 -14.806 2.882 1.00 73.50 190 LEU A O 1
ATOM 1231 N N . GLY A 1 191 ? -5.123 -13.303 3.102 1.00 72.25 191 GLY A N 1
ATOM 1232 C CA . GLY A 1 191 ? -4.987 -13.316 4.556 1.00 72.25 191 GLY A CA 1
ATOM 1233 C C . GLY A 1 191 ? -5.231 -11.911 5.095 1.00 72.25 191 GLY A C 1
ATOM 1234 O O . GLY A 1 191 ? -4.615 -10.972 4.586 1.00 72.25 191 GLY A O 1
ATOM 1235 N N . VAL A 1 192 ? -6.122 -11.763 6.070 1.00 70.69 192 VAL A N 1
ATOM 1236 C CA . VAL A 1 192 ? -6.376 -10.481 6.740 1.00 70.69 192 VAL A CA 1
ATOM 1237 C C . VAL A 1 192 ? -6.325 -10.683 8.246 1.00 70.69 192 VAL A C 1
ATOM 1239 O O . VAL A 1 192 ? -7.135 -11.434 8.770 1.00 70.69 192 VAL A O 1
ATOM 1242 N N . ASP A 1 193 ? -5.397 -10.005 8.905 1.00 70.62 193 ASP A N 1
ATOM 1243 C CA . ASP A 1 193 ? -5.355 -9.846 10.356 1.00 70.62 193 ASP A CA 1
ATOM 1244 C C . ASP A 1 193 ? -5.648 -8.377 10.660 1.00 70.62 193 ASP A C 1
ATOM 1246 O O . ASP A 1 193 ? -5.062 -7.478 10.049 1.00 70.62 193 ASP A O 1
ATOM 1250 N N . ALA A 1 194 ? -6.619 -8.098 11.525 1.00 65.94 194 ALA A N 1
ATOM 1251 C CA . ALA A 1 194 ? -6.775 -6.729 11.983 1.00 65.94 194 ALA A CA 1
ATOM 1252 C C . ALA A 1 194 ? -7.382 -6.593 13.368 1.00 65.94 194 ALA A C 1
ATOM 1254 O O . ALA A 1 194 ? -8.300 -7.314 13.765 1.00 65.94 194 ALA A O 1
ATOM 1255 N N . ALA A 1 195 ? -6.942 -5.527 14.034 1.00 66.69 195 ALA A N 1
ATOM 1256 C CA . ALA A 1 195 ? -7.446 -5.087 15.319 1.00 66.69 195 ALA A CA 1
ATOM 1257 C C . ALA A 1 195 ? -7.953 -3.643 15.225 1.00 66.69 195 ALA A C 1
ATOM 1259 O O . ALA A 1 195 ? -7.227 -2.734 14.819 1.00 66.69 195 ALA A O 1
ATOM 1260 N N . THR A 1 196 ? -9.203 -3.392 15.622 1.00 65.81 196 THR A N 1
ATOM 1261 C CA . THR A 1 196 ? -9.730 -2.019 15.740 1.00 65.81 196 THR A CA 1
ATOM 1262 C C . THR A 1 196 ? -10.256 -1.749 17.145 1.00 65.81 196 THR A C 1
ATOM 1264 O O . THR A 1 196 ? -11.099 -2.489 17.654 1.00 65.81 196 THR A O 1
ATOM 1267 N N . LYS A 1 197 ? -9.769 -0.665 17.763 1.00 67.12 197 LYS A N 1
ATOM 1268 C CA . LYS A 1 197 ? -10.170 -0.209 19.100 1.00 67.12 197 LYS A CA 1
ATOM 1269 C C . LYS A 1 197 ? -10.756 1.202 19.044 1.00 67.12 197 LYS A C 1
ATOM 1271 O O . LYS A 1 197 ? -10.095 2.124 18.561 1.00 67.12 197 LYS A O 1
ATOM 1276 N N . VAL A 1 198 ? -11.973 1.375 19.566 1.00 62.84 198 VAL A N 1
ATOM 1277 C CA . VAL A 1 198 ? -12.700 2.660 19.548 1.00 62.84 198 VAL A CA 1
ATOM 1278 C C . VAL A 1 198 ? -13.159 3.062 20.949 1.00 62.84 198 VAL A C 1
ATOM 1280 O O . VAL A 1 198 ? -13.761 2.260 21.660 1.00 62.84 198 VAL A O 1
ATOM 1283 N N . GLY A 1 199 ? -12.877 4.314 21.325 1.00 52.47 199 GLY A N 1
ATOM 1284 C CA . GLY A 1 199 ? -13.127 4.861 22.662 1.00 52.47 199 GLY A CA 1
ATOM 1285 C C . GLY A 1 199 ? -14.538 5.391 22.957 1.00 52.47 199 GLY A C 1
ATOM 1286 O O . GLY A 1 199 ? -14.871 5.480 24.140 1.00 52.47 199 GLY A O 1
ATOM 1287 N N . SER A 1 200 ? -15.368 5.745 21.957 1.00 51.81 200 SER A N 1
ATOM 1288 C CA . SER A 1 200 ? -16.669 6.386 22.258 1.00 51.81 200 SER A CA 1
ATOM 1289 C C . SER A 1 200 ? -17.830 6.273 21.255 1.00 51.81 200 SER A C 1
ATOM 1291 O O . SER A 1 200 ? -18.930 6.614 21.664 1.00 51.81 200 SER A O 1
ATOM 1293 N N . ASP A 1 201 ? -17.671 5.828 19.996 1.00 60.00 201 ASP A N 1
ATOM 1294 C CA . ASP A 1 201 ? -18.727 6.061 18.977 1.00 60.00 201 ASP A CA 1
ATOM 1295 C C . ASP A 1 201 ? -19.001 4.886 18.006 1.00 60.00 201 ASP A C 1
ATOM 1297 O O . ASP A 1 201 ? -19.869 4.060 18.273 1.00 60.00 201 ASP A O 1
ATOM 1301 N N . ILE A 1 202 ? -18.328 4.809 16.845 1.00 55.59 202 ILE A N 1
ATOM 1302 C CA . ILE A 1 202 ? -18.639 3.835 15.776 1.00 55.59 202 ILE A CA 1
ATOM 1303 C C . ILE A 1 202 ? -17.371 3.099 15.328 1.00 55.59 202 ILE A C 1
ATOM 1305 O O . ILE A 1 202 ? -16.392 3.722 14.905 1.00 55.59 202 ILE A O 1
ATOM 1309 N N . ALA A 1 203 ? -17.417 1.764 15.364 1.00 56.25 203 ALA A N 1
ATOM 1310 C CA . ALA A 1 203 ? -16.387 0.882 14.820 1.00 56.25 203 ALA A CA 1
ATOM 1311 C C . ALA A 1 203 ? -16.927 0.144 13.582 1.00 56.25 203 ALA A C 1
ATOM 1313 O O . ALA A 1 203 ? -17.764 -0.756 13.692 1.00 56.25 203 ALA A O 1
ATOM 1314 N N . ASN A 1 204 ? -16.440 0.501 12.391 1.00 56.25 204 ASN A N 1
ATOM 1315 C CA . ASN A 1 204 ? -16.753 -0.226 11.160 1.00 56.25 204 ASN A CA 1
ATOM 1316 C C . ASN A 1 204 ? -15.657 -1.266 10.906 1.00 56.25 204 ASN A C 1
ATOM 1318 O O . ASN A 1 204 ? -14.503 -0.919 10.631 1.00 56.25 204 ASN A O 1
ATOM 1322 N N . SER A 1 205 ? -16.006 -2.548 11.017 1.00 52.56 205 SER A N 1
ATOM 1323 C CA . SER A 1 205 ? -15.009 -3.614 11.017 1.00 52.56 205 SER A CA 1
ATOM 1324 C C . SER A 1 205 ? -14.471 -3.964 9.634 1.00 52.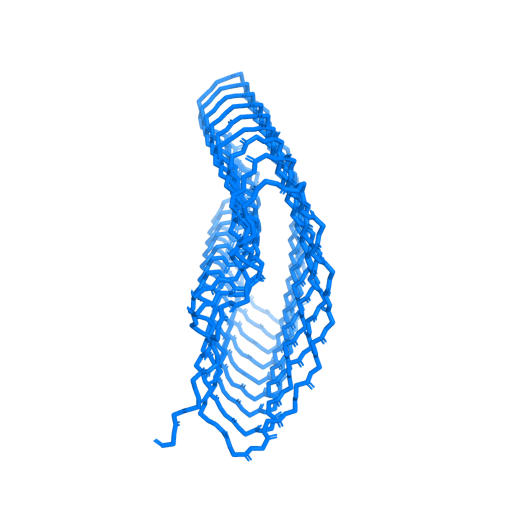56 205 SER A C 1
ATOM 1326 O O . SER A 1 205 ? -15.210 -4.337 8.722 1.00 52.56 205 SER A O 1
ATOM 1328 N N . ILE A 1 206 ? -13.147 -3.837 9.543 1.00 53.19 206 ILE A N 1
ATOM 1329 C CA . ILE A 1 206 ? -12.105 -4.837 9.224 1.00 53.19 206 ILE A CA 1
ATOM 1330 C C . ILE A 1 206 ? -12.178 -5.654 7.915 1.00 53.19 206 ILE A C 1
ATOM 1332 O O . ILE A 1 206 ? -11.136 -5.982 7.359 1.00 53.19 206 ILE A O 1
ATOM 1336 N N . LEU A 1 207 ? -13.339 -5.893 7.320 1.00 49.94 207 LEU A N 1
ATOM 1337 C CA . LEU A 1 207 ? -13.454 -6.359 5.932 1.00 49.94 207 LEU A CA 1
ATOM 1338 C C . LEU A 1 207 ? -14.629 -5.618 5.299 1.00 49.94 207 LEU A C 1
ATOM 1340 O O . LEU A 1 207 ? -15.717 -6.159 5.097 1.00 49.94 207 LEU A O 1
ATOM 1344 N N . GLY A 1 208 ? -14.431 -4.320 5.075 1.00 44.91 208 GLY A N 1
ATOM 1345 C CA . GLY A 1 208 ? -15.465 -3.443 4.538 1.00 44.91 208 GLY A CA 1
ATOM 1346 C C . GLY A 1 208 ? -15.906 -3.841 3.125 1.00 44.91 208 GLY A C 1
ATOM 1347 O O . GLY A 1 208 ? -15.126 -4.328 2.312 1.00 44.91 208 GLY A O 1
ATOM 1348 N N . SER A 1 209 ? -17.182 -3.601 2.824 1.00 43.84 209 SER A N 1
ATOM 1349 C CA . SER A 1 209 ? -17.825 -3.760 1.515 1.00 43.84 209 SER A CA 1
ATOM 1350 C C . SER A 1 209 ? -16.896 -3.492 0.316 1.00 43.84 209 SER A C 1
ATOM 1352 O O . SER A 1 209 ? -16.297 -2.417 0.217 1.00 43.84 209 SER A O 1
ATOM 1354 N N . GLY A 1 210 ? -16.836 -4.424 -0.643 1.00 47.62 210 GLY A N 1
ATOM 1355 C CA . GLY A 1 210 ? -16.123 -4.214 -1.907 1.00 47.62 210 GLY A CA 1
ATOM 1356 C C . GLY A 1 210 ? -14.907 -5.103 -2.145 1.00 47.62 210 GLY A C 1
ATOM 1357 O O . GLY A 1 210 ? -14.222 -4.872 -3.140 1.00 47.62 210 GLY A O 1
ATOM 1358 N N . VAL A 1 211 ? -14.662 -6.117 -1.304 1.00 57.09 211 VAL A N 1
ATOM 1359 C CA . VAL A 1 211 ? -13.758 -7.221 -1.655 1.00 57.09 211 VAL A CA 1
ATOM 1360 C C . VAL A 1 211 ? -14.409 -8.046 -2.765 1.00 57.09 211 VAL A C 1
ATOM 1362 O O . VAL A 1 211 ? -15.429 -8.707 -2.558 1.00 57.09 211 VAL A O 1
ATOM 1365 N N . LYS A 1 212 ? -13.839 -7.985 -3.969 1.00 64.12 212 LYS A N 1
ATOM 1366 C CA . LYS A 1 212 ? -14.262 -8.812 -5.103 1.00 64.12 212 LYS A CA 1
ATOM 1367 C C . LYS A 1 212 ? -13.154 -9.794 -5.455 1.00 64.12 212 LYS A C 1
ATOM 1369 O O . LYS A 1 212 ? -12.080 -9.352 -5.866 1.00 64.12 212 LYS A O 1
ATOM 1374 N N . LEU A 1 213 ? -13.450 -11.083 -5.314 1.00 64.25 213 LEU A N 1
ATOM 1375 C CA . LEU A 1 213 ? -12.608 -12.196 -5.750 1.00 64.25 213 LEU A CA 1
ATOM 1376 C C . LEU A 1 213 ? -13.202 -12.766 -7.043 1.00 64.25 213 LEU A C 1
ATOM 1378 O O . LEU A 1 213 ? -14.426 -12.839 -7.180 1.00 64.25 213 LEU A O 1
ATOM 1382 N N . ILE A 1 214 ? -12.350 -13.025 -8.031 1.00 63.38 214 ILE A N 1
ATOM 1383 C CA . ILE A 1 214 ? -12.750 -13.576 -9.327 1.00 63.38 214 ILE A CA 1
ATOM 1384 C C . ILE A 1 214 ? -11.650 -14.531 -9.796 1.00 63.38 214 ILE A C 1
ATOM 1386 O O . ILE A 1 214 ? -10.605 -14.052 -10.238 1.00 63.38 214 ILE A O 1
ATOM 1390 N N . GLY A 1 215 ? -11.884 -15.836 -9.761 1.00 57.81 215 GLY A N 1
ATOM 1391 C CA . GLY A 1 215 ? -11.020 -16.837 -10.392 1.00 57.81 215 GLY A CA 1
ATOM 1392 C C . GLY A 1 215 ? -11.094 -18.185 -9.689 1.00 57.81 215 GLY A C 1
ATOM 1393 O O . GLY A 1 215 ? -11.814 -18.333 -8.712 1.00 57.81 215 GLY A O 1
ATOM 1394 N N . ASP A 1 216 ? -10.324 -19.158 -10.166 1.00 57.12 216 ASP A N 1
ATOM 1395 C CA . ASP A 1 216 ? -10.418 -20.524 -9.648 1.00 57.12 216 ASP A CA 1
ATOM 1396 C C . ASP A 1 216 ? -9.487 -20.749 -8.438 1.00 57.12 216 ASP A C 1
ATOM 1398 O O . ASP A 1 216 ? -8.292 -20.428 -8.471 1.00 57.12 216 ASP A O 1
ATOM 1402 N N . GLY A 1 217 ? -9.987 -21.392 -7.376 1.00 55.75 217 GLY A N 1
ATOM 1403 C CA . GLY A 1 217 ? -9.165 -21.916 -6.273 1.00 55.75 217 GLY A CA 1
ATOM 1404 C C . GLY A 1 217 ? -8.886 -20.916 -5.149 1.00 55.75 217 GLY A C 1
ATOM 1405 O O . GLY A 1 217 ? -7.759 -20.823 -4.644 1.00 55.75 217 GLY A O 1
ATOM 1406 N N . GLU A 1 218 ? -9.916 -20.183 -4.750 1.00 58.19 218 GLU A N 1
ATOM 1407 C CA . GLU A 1 218 ? -9.833 -19.079 -3.800 1.00 58.19 218 GLU A CA 1
ATOM 1408 C C . GLU A 1 218 ? -9.755 -19.558 -2.340 1.00 58.19 218 GLU A C 1
ATOM 1410 O O . GLU A 1 218 ? -10.503 -20.431 -1.883 1.00 58.19 218 GLU A O 1
ATOM 1415 N N . LYS A 1 219 ? -8.829 -18.968 -1.574 1.00 59.31 219 LYS A N 1
ATOM 1416 C CA . LYS A 1 219 ? -8.711 -19.186 -0.126 1.00 59.31 219 LYS A CA 1
ATOM 1417 C C . LYS A 1 219 ? -8.758 -17.866 0.621 1.00 59.31 219 LYS A C 1
ATOM 1419 O O . LYS A 1 219 ? -7.915 -16.995 0.390 1.00 59.31 219 LYS A O 1
ATOM 1424 N N . LEU A 1 220 ? -9.699 -17.780 1.554 1.00 60.16 220 LEU A N 1
ATOM 1425 C CA . LEU A 1 220 ? -9.823 -16.685 2.504 1.00 60.16 220 LEU A CA 1
ATOM 1426 C C . LEU A 1 220 ? -9.486 -17.207 3.902 1.00 60.16 220 LEU A C 1
ATOM 1428 O O . LEU A 1 220 ? -10.121 -18.150 4.376 1.00 60.16 220 LEU A O 1
ATOM 1432 N N . GLY A 1 221 ? -8.479 -16.604 4.525 1.00 54.69 221 GLY A N 1
ATOM 1433 C CA . GLY A 1 221 ? -8.241 -16.685 5.962 1.00 54.69 221 GLY A CA 1
ATOM 1434 C C . GLY A 1 221 ? -8.358 -15.282 6.538 1.00 54.69 221 GLY A C 1
ATOM 1435 O O . GLY A 1 221 ? -7.770 -14.352 5.978 1.00 54.69 221 GLY A O 1
ATOM 1436 N N . SER A 1 222 ? -9.132 -15.110 7.599 1.00 54.28 222 SER A N 1
ATOM 1437 C CA . SER A 1 222 ? -9.154 -13.838 8.308 1.00 54.28 222 SER A CA 1
ATOM 1438 C C . SER A 1 222 ? -9.356 -14.029 9.795 1.00 54.28 222 SER A C 1
ATOM 1440 O O . SER A 1 222 ? -10.303 -14.724 10.178 1.00 54.28 222 SER A O 1
ATOM 1442 N N . ASP A 1 223 ? -8.540 -13.304 10.549 1.00 49.41 223 ASP A N 1
ATOM 1443 C CA . ASP A 1 223 ? -8.527 -13.274 12.002 1.00 49.41 223 ASP A CA 1
ATOM 1444 C C . ASP A 1 223 ? -8.842 -11.819 12.391 1.00 49.41 223 ASP A C 1
ATOM 1446 O O . ASP A 1 223 ? -8.113 -10.887 12.049 1.00 49.41 223 ASP A O 1
ATOM 1450 N N . ILE A 1 224 ? -10.025 -11.580 12.966 1.00 52.47 224 ILE A N 1
ATOM 1451 C CA . ILE A 1 224 ? -10.571 -10.220 13.144 1.00 52.47 224 ILE A CA 1
ATOM 1452 C C . ILE A 1 224 ? -10.910 -9.965 14.612 1.00 52.47 224 ILE A C 1
ATOM 1454 O O . ILE A 1 224 ? -11.790 -10.618 15.181 1.00 52.47 224 ILE A O 1
ATOM 1458 N N . ALA A 1 225 ? -10.264 -8.963 15.213 1.00 46.69 225 ALA A N 1
ATOM 1459 C CA . ALA A 1 225 ? -10.502 -8.548 16.593 1.00 46.69 225 ALA A CA 1
ATOM 1460 C C . ALA A 1 225 ? -11.080 -7.125 16.675 1.00 46.69 225 ALA A C 1
ATOM 1462 O O . ALA A 1 225 ? -10.529 -6.156 16.142 1.00 46.69 225 ALA A O 1
ATOM 1463 N N . LEU A 1 226 ? -12.186 -6.980 17.407 1.00 50.34 226 LEU A N 1
ATOM 1464 C CA . LEU A 1 226 ? -12.862 -5.702 17.619 1.00 50.34 226 LEU A CA 1
ATOM 1465 C C . LEU A 1 226 ? -13.157 -5.436 19.091 1.00 50.34 226 LEU A C 1
ATOM 1467 O O . LEU A 1 226 ? -13.690 -6.295 19.798 1.00 50.34 226 LEU A O 1
ATOM 1471 N N . GLN A 1 227 ? -12.893 -4.198 19.514 1.00 47.59 227 GLN A N 1
ATOM 1472 C CA . GLN A 1 227 ? -13.284 -3.696 20.831 1.00 47.59 227 GLN A CA 1
ATOM 1473 C C . GLN A 1 227 ? -13.884 -2.283 20.739 1.00 47.59 227 GLN A C 1
ATOM 1475 O O . GLN A 1 227 ? -13.215 -1.339 20.301 1.00 47.59 227 GLN A O 1
ATOM 1480 N N . SE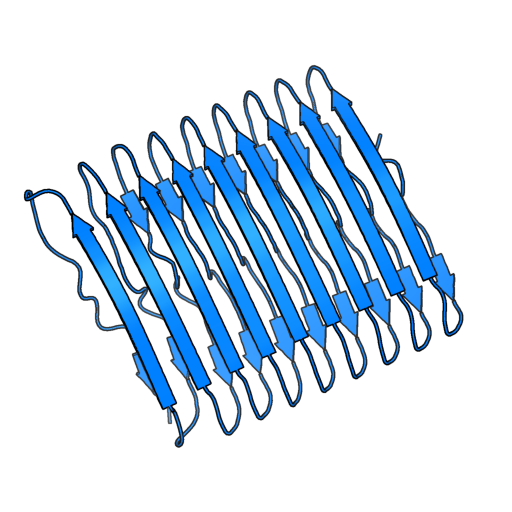R A 1 228 ? -15.130 -2.127 21.200 1.00 44.84 228 SER A N 1
ATOM 1481 C CA . SER A 1 228 ? -15.813 -0.836 21.375 1.00 44.84 228 SER A CA 1
ATOM 1482 C C . SER A 1 228 ? -16.327 -0.691 22.812 1.00 44.84 228 SER A C 1
ATOM 1484 O O . SER A 1 228 ? -16.898 -1.618 23.384 1.00 44.84 228 SER A O 1
ATOM 1486 N N . SER A 1 229 ? -16.105 0.475 23.422 1.00 42.03 229 SER A N 1
ATOM 1487 C CA . SER A 1 229 ? -16.501 0.737 24.814 1.00 42.03 229 SER A CA 1
ATOM 1488 C C . SER A 1 229 ? -17.949 1.224 24.974 1.00 42.03 229 SER A C 1
ATOM 1490 O O . SER A 1 229 ? -18.508 1.006 26.043 1.00 42.03 229 SER A O 1
ATOM 1492 N N . LEU A 1 230 ? -18.555 1.877 23.966 1.00 41.91 230 LEU A N 1
ATOM 1493 C CA . LEU A 1 230 ? -19.868 2.545 24.101 1.00 41.91 230 LEU A CA 1
ATOM 1494 C C . LEU A 1 230 ? -20.734 2.638 22.810 1.00 41.91 230 LEU A C 1
ATOM 1496 O O . LEU A 1 230 ? -21.691 3.409 22.784 1.00 41.91 230 LEU A O 1
ATOM 1500 N N . GLY A 1 231 ? -20.464 1.883 21.733 1.00 43.62 231 GLY A N 1
ATOM 1501 C CA . GLY A 1 231 ? -21.257 2.025 20.495 1.00 43.62 231 GLY A CA 1
ATOM 1502 C C . GLY A 1 231 ? -21.219 0.870 19.485 1.00 43.62 231 GLY A C 1
ATOM 1503 O O . GLY A 1 231 ? -20.568 -0.153 19.709 1.00 43.62 231 GLY A O 1
ATOM 1504 N N . HIS A 1 232 ? -21.953 1.055 18.375 1.00 47.59 232 HIS A N 1
ATOM 1505 C CA . HIS A 1 232 ? -22.245 0.049 17.341 1.00 47.59 232 HIS A CA 1
ATOM 1506 C C . HIS A 1 232 ? -20.961 -0.484 16.676 1.00 47.59 232 HIS A C 1
ATOM 1508 O O . HIS A 1 232 ? -20.170 0.289 16.123 1.00 47.59 232 HIS A O 1
ATOM 1514 N N . ALA A 1 233 ? -20.786 -1.808 16.684 1.00 48.25 233 ALA A N 1
ATOM 1515 C CA . ALA A 1 233 ? -19.661 -2.505 16.064 1.00 48.25 233 ALA A CA 1
ATOM 1516 C C . ALA A 1 233 ? -20.151 -3.450 14.952 1.00 48.25 233 ALA A C 1
ATOM 1518 O O . ALA A 1 233 ? -20.814 -4.450 15.219 1.00 48.25 233 ALA A O 1
ATOM 1519 N N . ASN A 1 234 ? -19.809 -3.153 13.695 1.00 51.91 234 ASN A N 1
ATOM 1520 C CA . ASN A 1 234 ? -20.211 -3.965 12.538 1.00 51.91 234 ASN A CA 1
ATOM 1521 C C . ASN A 1 234 ? -19.084 -4.912 12.116 1.00 51.91 234 ASN A C 1
ATOM 1523 O O . ASN A 1 234 ? -18.302 -4.539 11.250 1.00 51.91 234 ASN A O 1
ATOM 1527 N N . GLY A 1 235 ? -19.009 -6.105 12.720 1.00 44.09 235 GLY A N 1
ATOM 1528 C CA . GLY A 1 235 ? -17.863 -7.033 12.680 1.00 44.09 235 GLY A CA 1
ATOM 1529 C C . GLY A 1 235 ? -17.419 -7.599 11.324 1.00 44.09 235 GLY A C 1
ATOM 1530 O O . GLY A 1 235 ? -16.223 -7.806 11.124 1.00 44.09 235 GLY A O 1
ATOM 1531 N N . VAL A 1 236 ? -18.337 -7.808 10.380 1.00 48.09 236 VAL A N 1
ATOM 1532 C CA . VAL A 1 236 ? -18.039 -8.288 9.019 1.00 48.09 236 VAL A CA 1
ATOM 1533 C C . VAL A 1 236 ? -18.964 -7.552 8.052 1.00 48.09 236 VAL A C 1
ATOM 1535 O O . VAL A 1 236 ? -20.186 -7.622 8.178 1.00 48.09 236 VAL A O 1
ATOM 1538 N N . GLY A 1 237 ? -18.401 -6.798 7.106 1.00 42.94 237 GLY A N 1
ATOM 1539 C CA . GLY A 1 237 ? -19.181 -5.983 6.180 1.00 42.94 237 GLY A CA 1
ATOM 1540 C C . GLY A 1 237 ? -19.935 -6.819 5.140 1.00 42.94 237 GLY A C 1
ATOM 1541 O O . GLY A 1 237 ? -19.385 -7.732 4.525 1.00 42.94 237 GLY A O 1
ATOM 1542 N N . SER A 1 238 ? -21.189 -6.457 4.859 1.00 37.97 238 SER A N 1
ATOM 1543 C CA . SER A 1 238 ? -21.910 -6.926 3.673 1.00 37.97 238 SER A CA 1
ATOM 1544 C C . SER A 1 238 ? -21.173 -6.476 2.404 1.00 37.97 238 SER A C 1
ATOM 1546 O O . SER A 1 238 ? -21.092 -5.273 2.138 1.00 37.97 238 SER A O 1
ATOM 1548 N N . GLY A 1 239 ? -20.640 -7.397 1.595 1.00 40.53 239 GLY A N 1
ATOM 1549 C CA . GLY A 1 239 ? -20.038 -7.017 0.309 1.00 40.53 239 GLY A CA 1
ATOM 1550 C C . GLY A 1 239 ? -18.826 -7.809 -0.168 1.00 40.53 239 GLY A C 1
ATOM 1551 O O . GLY A 1 239 ? -18.159 -7.325 -1.085 1.00 40.53 239 GLY A O 1
ATOM 1552 N N . ILE A 1 240 ? -18.554 -8.991 0.394 1.00 49.44 240 ILE A N 1
ATOM 1553 C CA . ILE A 1 240 ? -17.646 -9.957 -0.233 1.00 49.44 240 ILE A CA 1
ATOM 1554 C C . ILE A 1 240 ? -18.420 -10.637 -1.369 1.00 49.44 240 ILE A C 1
ATOM 1556 O O . ILE A 1 240 ? -19.399 -11.351 -1.133 1.00 49.44 240 ILE A O 1
ATOM 1560 N N . LYS A 1 241 ? -18.019 -10.360 -2.614 1.00 51.53 241 LYS A N 1
ATOM 1561 C CA . LYS A 1 241 ? -18.579 -10.996 -3.815 1.00 51.53 241 LYS A CA 1
ATOM 1562 C C . LYS A 1 241 ? -17.556 -11.970 -4.374 1.00 51.53 241 LYS A C 1
ATOM 1564 O O . LYS A 1 241 ? -16.456 -11.550 -4.736 1.00 51.53 241 LYS A O 1
ATOM 1569 N N . ILE A 1 242 ? -17.958 -13.231 -4.444 1.00 53.62 242 ILE A N 1
ATOM 1570 C CA . ILE A 1 242 ? -17.144 -14.350 -4.907 1.00 53.62 242 ILE A CA 1
ATOM 1571 C C . ILE A 1 242 ? -17.884 -14.998 -6.076 1.00 53.62 242 ILE A C 1
ATOM 1573 O O . ILE A 1 242 ? -19.101 -15.193 -6.002 1.00 53.62 242 ILE A O 1
ATOM 1577 N N . SER A 1 243 ? -17.154 -15.278 -7.149 1.00 52.69 243 SER A N 1
ATOM 1578 C CA . SER A 1 243 ? -17.644 -15.993 -8.327 1.00 52.69 243 SER A CA 1
ATOM 1579 C C . SER A 1 243 ? -16.739 -17.212 -8.546 1.00 52.69 243 SER A C 1
ATOM 1581 O O . SER A 1 243 ? -15.893 -17.168 -9.431 1.00 52.69 243 SER A O 1
ATOM 1583 N N . ASP A 1 244 ? -16.877 -18.236 -7.692 1.00 52.81 244 ASP A N 1
ATOM 1584 C CA . ASP A 1 244 ? -16.205 -19.549 -7.790 1.00 52.81 244 ASP A CA 1
ATOM 1585 C C . ASP A 1 244 ? -17.043 -20.623 -7.059 1.00 52.81 244 ASP A C 1
ATOM 1587 O O . ASP A 1 244 ? -17.726 -20.347 -6.065 1.00 52.81 244 ASP A O 1
ATOM 1591 N N . ASP A 1 245 ? -16.934 -21.860 -7.537 1.00 43.56 245 ASP A N 1
ATOM 1592 C CA . ASP A 1 245 ? -17.618 -23.065 -7.077 1.00 43.56 245 ASP A CA 1
ATOM 1593 C C . ASP A 1 245 ? -16.790 -23.862 -6.037 1.00 43.56 245 ASP A C 1
ATOM 1595 O O . ASP A 1 245 ? -17.268 -24.866 -5.501 1.00 43.56 245 ASP A O 1
ATOM 1599 N N . ARG A 1 246 ? -15.532 -23.470 -5.739 1.00 47.25 246 ARG A N 1
ATOM 1600 C CA . ARG A 1 246 ? -14.581 -24.243 -4.889 1.00 47.25 246 ARG A CA 1
ATOM 1601 C C . ARG A 1 246 ? -14.001 -23.502 -3.673 1.00 47.25 246 ARG A C 1
ATOM 1603 O O . ARG A 1 246 ? -12.871 -23.771 -3.248 1.00 47.25 246 ARG A O 1
ATOM 1610 N N . LEU A 1 247 ? -14.788 -22.618 -3.071 1.00 49.72 247 LEU A N 1
ATOM 1611 C CA . LEU A 1 247 ? -14.403 -21.796 -1.921 1.00 49.72 247 LEU A CA 1
ATOM 1612 C C . LEU A 1 247 ? -13.977 -22.611 -0.676 1.00 49.72 247 LEU A C 1
ATOM 1614 O O . LEU A 1 247 ? -14.686 -23.514 -0.228 1.00 49.72 247 LEU A O 1
ATOM 1618 N N . LYS A 1 248 ? -12.853 -22.228 -0.046 1.00 49.84 248 LYS A N 1
ATOM 1619 C CA . LYS A 1 248 ? -12.483 -22.651 1.322 1.00 49.84 248 LYS A CA 1
ATOM 1620 C C . LYS A 1 248 ? -12.370 -21.436 2.247 1.00 49.84 248 LYS A C 1
ATOM 1622 O O . LYS A 1 248 ? -11.507 -20.584 2.033 1.00 49.84 248 LYS A O 1
ATOM 1627 N N . LEU A 1 249 ? -13.223 -21.391 3.274 1.00 49.88 249 LEU A N 1
ATOM 1628 C CA . LEU A 1 249 ? -13.278 -20.334 4.290 1.00 49.88 249 LEU A CA 1
ATOM 1629 C C . LEU A 1 249 ? -12.647 -20.807 5.606 1.00 49.88 249 LEU A C 1
ATOM 1631 O O . LEU A 1 249 ? -13.005 -21.871 6.108 1.00 49.88 249 LEU A O 1
ATOM 1635 N N . GLY A 1 250 ? -11.750 -19.997 6.168 1.00 44.44 250 GLY A N 1
ATOM 1636 C CA . GLY A 1 250 ? -11.370 -20.026 7.580 1.00 44.44 250 GLY A CA 1
ATOM 1637 C C . GLY A 1 250 ? -11.629 -18.643 8.171 1.00 44.44 250 GLY A C 1
ATOM 1638 O O . GLY A 1 250 ? -11.030 -17.672 7.718 1.00 44.44 250 GLY A O 1
ATOM 1639 N N . LEU A 1 251 ? -12.571 -18.552 9.105 1.00 48.06 251 LEU A N 1
ATOM 1640 C CA . LEU A 1 251 ? -12.937 -17.321 9.802 1.00 48.06 251 LEU A CA 1
ATOM 1641 C C . LEU A 1 251 ? -12.752 -17.581 11.295 1.00 48.06 251 LEU A C 1
ATOM 1643 O O . LEU A 1 251 ? -13.463 -18.428 11.841 1.00 48.06 251 LEU A O 1
ATOM 1647 N N . ASP A 1 252 ? -11.838 -16.864 11.937 1.00 43.03 252 ASP A N 1
ATOM 1648 C CA . ASP A 1 252 ? -11.806 -16.740 13.388 1.00 43.03 252 ASP A CA 1
ATOM 1649 C C . ASP A 1 252 ? -11.894 -15.255 13.786 1.00 43.03 252 ASP A C 1
ATOM 1651 O O . ASP A 1 252 ? -11.558 -14.341 13.033 1.00 43.03 252 ASP A O 1
ATOM 1655 N N . GLY A 1 253 ? -12.533 -14.975 14.915 1.00 44.47 253 GLY A N 1
ATOM 1656 C CA . GLY A 1 253 ? -12.753 -13.598 15.332 1.00 44.47 253 GLY A CA 1
ATOM 1657 C C . GLY A 1 253 ? -13.444 -13.517 16.678 1.00 44.47 253 GLY A C 1
ATOM 1658 O O . GLY A 1 253 ? -14.306 -14.334 17.006 1.00 44.47 253 GLY A O 1
ATOM 1659 N N . THR A 1 254 ? -13.052 -12.527 17.475 1.00 42.12 254 THR A N 1
ATOM 1660 C CA . THR A 1 254 ? -13.642 -12.256 18.789 1.00 42.12 254 THR A CA 1
ATOM 1661 C C . THR A 1 254 ? -14.136 -10.816 18.833 1.00 42.12 254 THR A C 1
ATOM 1663 O O . THR A 1 254 ? -13.416 -9.878 18.492 1.00 42.12 254 THR A O 1
ATOM 1666 N N . ASN A 1 255 ? -15.397 -10.644 19.228 1.00 46.25 255 ASN A N 1
ATOM 1667 C CA . ASN A 1 255 ? -16.050 -9.346 19.348 1.00 46.25 255 ASN A CA 1
ATOM 1668 C C . ASN A 1 255 ? -16.347 -9.126 20.838 1.00 46.25 255 ASN A C 1
ATOM 1670 O O . ASN A 1 255 ? -17.099 -9.903 21.427 1.00 46.25 255 ASN A O 1
ATOM 1674 N N . GLN A 1 256 ? -15.728 -8.128 21.472 1.00 42.94 256 GLN A N 1
ATOM 1675 C CA . GLN A 1 256 ? -16.029 -7.755 22.861 1.00 42.94 256 GLN A CA 1
ATOM 1676 C C . GLN A 1 256 ? -16.662 -6.361 22.871 1.00 42.94 256 GLN A C 1
ATOM 1678 O O . GLN A 1 256 ? -15.987 -5.365 22.614 1.00 42.94 256 GLN A O 1
ATOM 1683 N N . ILE A 1 257 ? -17.966 -6.312 23.153 1.00 46.31 257 ILE A N 1
ATOM 1684 C CA . ILE A 1 257 ? -18.788 -5.096 23.194 1.00 46.31 257 ILE A CA 1
ATOM 1685 C C . ILE A 1 257 ? -19.358 -4.962 24.616 1.00 46.31 257 ILE A C 1
ATOM 1687 O O . ILE A 1 257 ? -19.753 -5.963 25.217 1.00 46.31 257 ILE A O 1
ATOM 1691 N N . ALA A 1 258 ? -19.375 -3.750 25.181 1.00 41.09 258 ALA A N 1
ATOM 1692 C CA . ALA A 1 258 ? -20.039 -3.477 26.461 1.00 41.09 258 ALA A CA 1
ATOM 1693 C C . ALA A 1 258 ? -21.566 -3.762 26.383 1.00 41.09 258 ALA A C 1
ATOM 1695 O O . ALA A 1 258 ? -22.126 -3.698 25.291 1.00 41.09 258 ALA A O 1
ATOM 1696 N N . PRO A 1 259 ? -22.270 -4.062 27.497 1.00 38.88 259 PRO A N 1
ATOM 1697 C CA . PRO A 1 259 ? -23.578 -4.747 27.491 1.00 38.88 259 PRO A CA 1
ATOM 1698 C C . PRO A 1 259 ? -24.791 -3.974 26.934 1.00 38.88 259 PRO A C 1
ATOM 1700 O O . PRO A 1 259 ? -25.919 -4.444 27.072 1.00 38.88 259 PRO A O 1
ATOM 1703 N N . GLU A 1 260 ? -24.615 -2.801 26.330 1.00 40.31 260 GLU A N 1
ATOM 1704 C CA . GLU A 1 260 ? -25.722 -1.945 25.898 1.00 40.31 260 GLU A CA 1
ATOM 1705 C C . GLU A 1 260 ? -25.895 -1.981 24.366 1.00 40.31 260 GLU A C 1
ATOM 1707 O O . GLU A 1 260 ? -25.227 -1.275 23.618 1.00 40.31 260 GLU A O 1
ATOM 1712 N N . MET A 1 261 ? -26.854 -2.816 23.940 1.00 38.53 261 MET A N 1
ATOM 1713 C CA . MET A 1 261 ? -27.448 -2.960 22.595 1.00 38.53 261 MET A CA 1
ATOM 1714 C C . MET A 1 261 ? -26.599 -3.658 21.516 1.00 38.53 261 MET A C 1
ATOM 1716 O O . MET A 1 261 ? -26.055 -3.061 20.589 1.00 38.53 261 MET A O 1
ATOM 1720 N N . ASP A 1 262 ? -26.613 -4.985 21.630 1.00 38.34 262 ASP A N 1
ATOM 1721 C CA . ASP A 1 262 ? -26.182 -5.991 20.661 1.00 38.34 262 ASP A CA 1
ATOM 1722 C C . ASP A 1 262 ? -27.006 -5.937 19.356 1.00 38.34 262 ASP A C 1
ATOM 1724 O O . ASP A 1 262 ? -28.225 -6.086 19.378 1.00 38.34 262 ASP A O 1
ATOM 1728 N N . ASN A 1 263 ? -26.341 -5.714 18.219 1.00 40.84 263 ASN A N 1
ATOM 1729 C CA . ASN A 1 263 ? -26.865 -5.933 16.864 1.00 40.84 263 ASN A CA 1
ATOM 1730 C C . ASN A 1 263 ? -25.667 -6.086 15.910 1.00 40.84 263 ASN A C 1
ATOM 1732 O O . ASN A 1 263 ? -25.198 -5.088 15.363 1.00 40.84 263 ASN A O 1
ATOM 1736 N N . GLY A 1 264 ? -25.126 -7.296 15.705 1.00 36.38 264 GLY A N 1
ATOM 1737 C CA . GLY A 1 264 ? -23.893 -7.380 14.909 1.00 36.38 264 GLY A CA 1
ATOM 1738 C C . GLY A 1 264 ? -23.401 -8.719 14.368 1.00 36.38 264 GLY A C 1
ATOM 1739 O O . GLY A 1 264 ? -22.190 -8.866 14.231 1.00 36.38 264 GLY A O 1
ATOM 1740 N N . VAL A 1 265 ? -24.267 -9.660 13.975 1.00 36.75 265 VAL A N 1
ATOM 1741 C CA . VAL A 1 265 ? -23.888 -10.678 12.968 1.00 36.75 265 VAL A CA 1
ATOM 1742 C C . VAL A 1 265 ? -24.651 -10.378 11.679 1.00 36.75 265 VAL A C 1
ATOM 1744 O O . VAL A 1 265 ? -25.756 -10.867 11.463 1.00 36.75 265 VAL A O 1
ATOM 1747 N N . ALA A 1 266 ? -24.088 -9.525 10.820 1.00 39.19 266 ALA A N 1
ATOM 1748 C CA . ALA A 1 266 ? -24.673 -9.234 9.515 1.00 39.19 266 ALA A CA 1
ATOM 1749 C C . ALA A 1 266 ? -24.201 -10.272 8.483 1.00 39.19 266 ALA A C 1
ATOM 1751 O O . ALA A 1 266 ? -23.016 -10.370 8.167 1.00 39.19 266 ALA A O 1
ATOM 1752 N N . SER A 1 267 ? -25.141 -11.047 7.935 1.00 42.97 267 SER A N 1
ATOM 1753 C CA . SER A 1 267 ? -24.905 -11.960 6.811 1.00 42.97 267 SER A CA 1
ATOM 1754 C C . SER A 1 267 ? -24.312 -11.198 5.614 1.00 42.97 267 SER A C 1
ATOM 1756 O O . SER A 1 267 ? -24.959 -10.287 5.092 1.00 42.97 267 SER A O 1
ATOM 1758 N N . GLY A 1 268 ? -23.100 -11.545 5.165 1.00 39.22 268 GLY A N 1
ATOM 1759 C CA . GLY A 1 268 ? -22.357 -10.703 4.212 1.00 39.22 268 GLY A CA 1
ATOM 1760 C C . GLY A 1 268 ? -21.769 -11.374 2.968 1.00 39.22 268 GLY A C 1
ATOM 1761 O O . GLY A 1 268 ? -21.256 -10.656 2.105 1.00 39.22 268 GLY A O 1
ATOM 1762 N N . ILE A 1 269 ? -21.842 -12.704 2.839 1.00 42.91 269 ILE A N 1
ATOM 1763 C CA . ILE A 1 269 ? -21.283 -13.432 1.687 1.00 42.91 269 ILE A CA 1
ATOM 1764 C C . ILE A 1 269 ? -22.397 -13.696 0.672 1.00 42.91 269 ILE A C 1
ATOM 1766 O O . ILE A 1 269 ? -23.354 -14.411 0.963 1.00 42.91 269 ILE A O 1
ATOM 1770 N N . LYS A 1 270 ? -22.266 -13.133 -0.534 1.00 41.50 270 LYS A N 1
ATOM 1771 C CA . LYS A 1 270 ? -23.150 -13.434 -1.668 1.00 41.50 270 LYS A CA 1
ATOM 1772 C C . LYS A 1 270 ? -22.354 -14.200 -2.724 1.00 41.50 270 LYS A C 1
ATOM 1774 O O . LYS A 1 270 ? -21.546 -13.587 -3.423 1.00 41.50 270 LYS A O 1
ATOM 1779 N N . LEU A 1 271 ? -22.597 -15.509 -2.840 1.00 44.69 271 LEU A N 1
ATOM 1780 C CA . LEU A 1 271 ? -22.162 -16.286 -4.003 1.00 44.69 271 LEU A CA 1
ATOM 1781 C C . LEU A 1 271 ? -23.009 -15.854 -5.203 1.00 44.69 271 LEU A C 1
ATOM 1783 O O . LEU A 1 271 ? -24.237 -15.790 -5.111 1.00 44.69 271 LEU A O 1
ATOM 1787 N N . VAL A 1 272 ? -22.355 -15.504 -6.306 1.00 45.12 272 VAL A N 1
ATOM 1788 C CA . VAL A 1 272 ? -23.031 -15.187 -7.568 1.00 45.12 272 VAL A CA 1
ATOM 1789 C C . VAL A 1 272 ? -22.541 -16.196 -8.597 1.00 45.12 272 VAL A C 1
ATOM 1791 O O . VAL A 1 272 ? -21.399 -16.078 -9.045 1.00 45.12 272 VAL A O 1
ATOM 1794 N N . GLY A 1 273 ? -23.394 -17.185 -8.887 1.00 35.31 273 GLY A N 1
ATOM 1795 C CA . GLY A 1 273 ? -23.253 -18.104 -10.021 1.00 35.31 273 GLY A CA 1
ATOM 1796 C C . GLY A 1 273 ? -23.702 -17.473 -11.331 1.00 35.31 273 GLY A C 1
ATOM 1797 O O . GLY A 1 273 ? -24.467 -16.479 -11.274 1.00 35.31 273 GLY A O 1
#

Secondary structure (DSSP, 8-state):
--S-B--EEE-TT-EEEEEEEEEEEEEEEE-S-BT-EEESTT-EEEEEEEEEEEEEEEE-S-TT-EEESSS-EEEEEEEEEEEEEEEE-S-TT-EEESSS-EEEEEEEEEEEEEEEE-S-TT-EEESSS-EEEEEEEEEEEEEEEE-S-TT-EEESSS-EEEEEEEEEESSEEEE-S-TT-EEESSS-EEEEEEEEEESSSEEE-SS-S--EEESSS-EEEEEEEEEESSS-EE-S-S-EEEE-S--EEEEEEEEEE-SS--------EEE--

Radius of gyration: 18.74 Å; chains: 1; bounding box: 46×48×45 Å

Foldseek 3Di:
DEDDEAAEEEEELAEEEEEEEEEEAEEEAAYYAHQHEYEYENYEYEYEYEYEYAYYEYAWDHAQHEYEYENYHYEYEYEYEYAEEEYHWDDHNAEYEEYNYHYEYATEYEYAYYETHWDDANYEYEYENDHYEYETEYYYADDEYEWDDHAAYYYEYNAEYEYETEYEYQDDEYHYDAHAHEAEYENYEYEFEYEYEYNEEEYEDDHEAHAEYYYEDYEYAYETEYDYEYYDHAHHYAHYEYAYPDYDDDDHYDYDYPPPDDDYDDDHYDYDD

pLDDT: mean 71.7, std 16.97, range [35.31, 93.31]

Sequence (273 aa):
NGVASGIKLVGDGIKVGVDGATNLGSGVANGIGSGIKLMGDGLKLGLDGTTQTASGIANGVGSGIKLVGNGLKLGVDGATNLGSGVANGIGSGIKLMGDGLKLGLDGTTQTASGIANGVGSGIKLVGNGLKLGVDGATNLGSGIANGIGSGLKLFGGGLKLGLDGTTQTASRIANGIGSGIKLAGDGVKLGVDAATKVGSDIANSILGSGVKLIGDGEKLGSDIALQSSLGHANGVGSGIKISDDRLKLGLDGTNQIAPEMDNGVASGIKLVG